Protein AF-0000000076350444 (afdb_homodimer)

pLDDT: mean 90.92, std 17.48, range [22.62, 98.94]

Secondary structure (DSSP, 8-state):
---------HHHHHSS----TT-EEE---GGGHHHHHHHHHHHSSS-PPPHHHHHHHHHHSGGG-EEEE-TTS-EEEEEEEEEETTEEEEEEEEEEEE-GGGTTSSHHHHHHHHHHHHHHHHS---EEEEEE-TT-HHHHHHHHHHHHHTT-EEEEEEEE-GGG-SSTTPPPEEEEEEE----/---------HHHHHSS----TT-EEE---GGGHHHHHHHHHHHSSS-PPPHHHHHHHHHHSGGG-EEEE-TTS-EEEEEEEEEETTEEEEEEEEEEEE-GGGTTSSHHHHHHHHHHHHHHHHS---EEEEEE-TT-HHHHHHHHHHHHHTT-EEEEEEEE-GGG-SSTTPPPEEEEEEE----

Structure (mmCIF, N/CA/C/O backbone):
data_AF-0000000076350444-model_v1
#
loop_
_entity.id
_entity.type
_entity.pdbx_description
1 polymer 'L-2,4-diaminobutyric acid acetyltransferase'
#
loop_
_atom_site.group_PDB
_atom_site.id
_atom_site.type_symbol
_atom_site.label_atom_id
_atom_site.label_alt_id
_atom_site.label_comp_id
_atom_site.label_asym_id
_atom_site.label_entity_id
_atom_site.label_seq_id
_atom_site.pdbx_PDB_ins_code
_atom_site.Cartn_x
_atom_site.Cartn_y
_atom_site.Cartn_z
_atom_site.occupancy
_atom_site.B_iso_or_equiv
_atom_site.auth_seq_id
_atom_site.auth_comp_id
_atom_site.auth_asym_id
_atom_site.auth_atom_id
_atom_site.pdbx_PDB_model_num
ATOM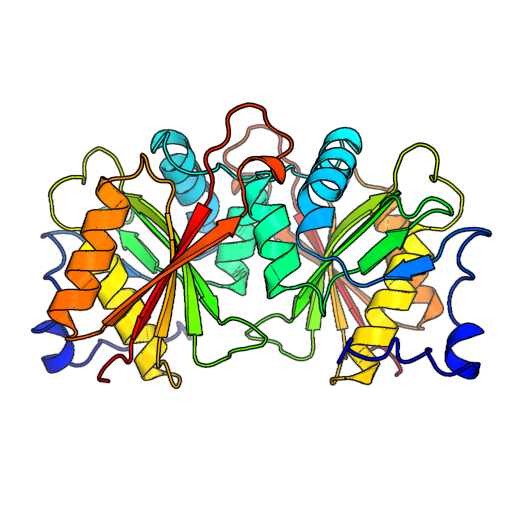 1 N N . MET A 1 1 ? -11.844 -17.703 19.359 1 22.86 1 MET A N 1
ATOM 2 C CA . MET A 1 1 ? -12.383 -18.609 18.344 1 22.86 1 MET A CA 1
ATOM 3 C C . MET A 1 1 ? -11.719 -18.375 17 1 22.86 1 MET A C 1
ATOM 5 O O . MET A 1 1 ? -11.703 -17.25 16.5 1 22.86 1 MET A O 1
ATOM 9 N N . TH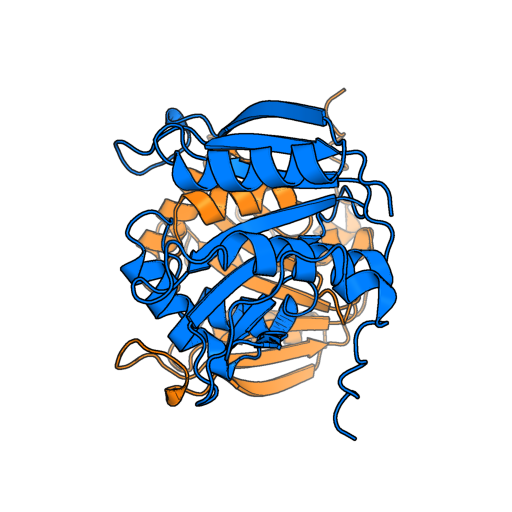R A 1 2 ? -10.68 -19.172 16.672 1 24.5 2 THR A N 1
ATOM 10 C CA . THR A 1 2 ? -9.766 -19.141 15.547 1 24.5 2 THR A CA 1
ATOM 11 C C . THR A 1 2 ? -10.523 -19.156 14.227 1 24.5 2 THR A C 1
ATOM 13 O O . THR A 1 2 ? -11.398 -20 14.023 1 24.5 2 THR A O 1
ATOM 16 N N . ALA A 1 3 ? -10.648 -17.984 13.516 1 29.84 3 ALA A N 1
ATOM 17 C CA . ALA A 1 3 ? -11.367 -18.031 12.25 1 29.84 3 ALA A CA 1
ATOM 18 C C . ALA A 1 3 ? -11.102 -19.359 11.523 1 29.84 3 ALA A C 1
ATOM 20 O O . ALA A 1 3 ? -9.945 -19.75 11.352 1 29.84 3 ALA A O 1
ATOM 21 N N . ALA A 1 4 ? -12.055 -20.266 11.391 1 30.95 4 ALA A N 1
ATOM 22 C CA . ALA A 1 4 ? -12.141 -21.594 10.781 1 30.95 4 ALA A CA 1
ATOM 23 C C . ALA A 1 4 ? -11.477 -21.594 9.406 1 30.95 4 ALA A C 1
ATOM 25 O O . ALA A 1 4 ? -11.688 -20.688 8.602 1 30.95 4 ALA A O 1
ATOM 26 N N . GLN A 1 5 ? -10.469 -22.297 9.211 1 28.58 5 GLN A N 1
ATOM 27 C CA . GLN A 1 5 ? -9.836 -22.641 7.941 1 28.58 5 GLN A CA 1
ATOM 28 C C . GLN A 1 5 ? -10.875 -23.109 6.926 1 28.58 5 GLN A C 1
ATOM 30 O O . GLN A 1 5 ? -11.336 -24.25 6.977 1 28.58 5 GLN A O 1
ATOM 35 N N . ALA A 1 6 ? -11.797 -22.297 6.586 1 37.16 6 ALA A N 1
ATOM 36 C CA . ALA A 1 6 ? -12.766 -22.859 5.645 1 37.16 6 ALA A CA 1
ATOM 37 C C . ALA A 1 6 ? -12.062 -23.562 4.488 1 37.16 6 ALA A C 1
ATOM 39 O O . ALA A 1 6 ? -11.273 -22.953 3.768 1 37.16 6 ALA A O 1
ATOM 40 N N . ASP A 1 7 ? -11.945 -24.812 4.617 1 36.22 7 ASP A N 1
ATOM 41 C CA . ASP A 1 7 ? -11.484 -25.719 3.561 1 36.22 7 ASP A CA 1
ATOM 42 C C . ASP A 1 7 ? -12.164 -25.391 2.232 1 36.22 7 ASP A C 1
ATOM 44 O O . ASP A 1 7 ? -13.367 -25.141 2.191 1 36.22 7 ASP A O 1
ATOM 48 N N . LEU A 1 8 ? -11.383 -24.969 1.296 1 41.84 8 LEU A N 1
ATOM 49 C CA . LEU A 1 8 ? -11.953 -24.75 -0.029 1 41.84 8 LEU A CA 1
ATOM 50 C C . LEU A 1 8 ? -12.734 -25.969 -0.502 1 41.84 8 LEU A C 1
ATOM 52 O O . LEU A 1 8 ? -12.352 -27.109 -0.228 1 41.84 8 LEU A O 1
ATOM 56 N N . PRO A 1 9 ? -13.914 -25.828 -0.936 1 42.44 9 PRO A N 1
ATOM 57 C CA . PRO A 1 9 ? -14.68 -26.953 -1.471 1 42.44 9 PRO A CA 1
ATOM 58 C C . PRO A 1 9 ? -13.867 -27.797 -2.459 1 42.44 9 PRO A C 1
ATOM 60 O O . PRO A 1 9 ? -13.016 -27.266 -3.17 1 42.44 9 PRO A O 1
ATOM 63 N N . THR A 1 10 ? -13.852 -29.062 -2.393 1 41.34 10 THR A N 1
ATOM 64 C CA . THR A 1 10 ? -13.148 -30.109 -3.129 1 41.34 10 THR A CA 1
ATOM 65 C C . THR A 1 10 ? -13.172 -29.828 -4.629 1 41.34 10 THR A C 1
ATOM 67 O O . THR A 1 10 ? -12.156 -29.984 -5.309 1 41.34 10 THR A O 1
ATOM 70 N N . ASP A 1 11 ? -14.266 -29.453 -5.199 1 43.28 11 ASP A N 1
ATOM 71 C CA . ASP A 1 11 ? -14.414 -29.219 -6.633 1 43.28 11 ASP A CA 1
ATOM 72 C C . ASP A 1 11 ? -13.531 -28.062 -7.094 1 43.28 11 ASP A C 1
ATOM 74 O O . ASP A 1 11 ? -12.992 -28.078 -8.203 1 43.28 11 ASP A O 1
ATOM 78 N N . LEU A 1 12 ? -13.344 -27.016 -6.391 1 45.62 12 LEU A N 1
ATOM 79 C CA . LEU A 1 12 ? -12.438 -25.906 -6.668 1 45.62 12 LEU A CA 1
ATOM 80 C C . LEU A 1 12 ? -10.984 -26.359 -6.555 1 45.62 12 LEU A C 1
ATOM 82 O O . LEU A 1 12 ? -10.094 -25.719 -7.129 1 45.62 12 LEU A O 1
ATOM 86 N N . GLN A 1 13 ? -10.688 -27.406 -5.855 1 42.84 13 GLN A N 1
ATOM 87 C CA . GLN A 1 13 ? -9.352 -27.984 -5.754 1 42.84 13 GLN A CA 1
ATOM 88 C C . GLN A 1 13 ? -8.898 -28.562 -7.094 1 42.84 13 GLN A C 1
ATOM 90 O O . GLN A 1 13 ? -7.711 -28.516 -7.418 1 42.84 13 GLN A O 1
ATOM 95 N N . ALA A 1 14 ? -9.727 -29.141 -7.855 1 44.75 14 ALA A N 1
ATOM 96 C CA . ALA A 1 14 ? -9.359 -29.797 -9.109 1 44.75 14 ALA A CA 1
ATOM 97 C C . ALA A 1 14 ? -8.875 -28.781 -10.141 1 44.75 14 ALA A C 1
ATOM 99 O O . ALA A 1 14 ? -8 -29.094 -10.953 1 44.75 14 ALA A O 1
ATOM 100 N N . LYS A 1 15 ? -9.586 -27.734 -10.406 1 46.66 15 LYS A N 1
ATOM 101 C CA . LYS A 1 15 ? -9.273 -26.703 -11.398 1 46.66 15 LYS A CA 1
ATOM 102 C C . LYS A 1 15 ? -8.055 -25.891 -10.977 1 46.66 15 LYS A C 1
ATOM 104 O O . LYS A 1 15 ? -7.586 -25.031 -11.727 1 46.66 15 LYS A O 1
ATOM 109 N N . PHE A 1 16 ? -7.598 -25.922 -9.711 1 50.78 16 PHE A N 1
ATOM 110 C CA . PHE A 1 16 ? -6.52 -25.172 -9.086 1 50.78 16 PHE A CA 1
ATOM 111 C C . PHE A 1 16 ? -5.18 -25.875 -9.289 1 50.78 16 PHE A C 1
ATOM 113 O O . PHE A 1 16 ? -5.102 -27.094 -9.234 1 50.78 16 PHE A O 1
ATOM 120 N N . GLN A 1 17 ? -4.41 -25.25 -10.188 1 58.34 17 GLN A N 1
ATOM 121 C CA . GLN A 1 17 ? -3.025 -25.703 -10.234 1 58.34 17 GLN A CA 1
ATOM 122 C C . GLN A 1 17 ? -2.598 -26.297 -8.891 1 58.34 17 GLN A C 1
ATOM 124 O O . GLN A 1 17 ? -2.699 -25.641 -7.855 1 58.34 17 GLN A O 1
ATOM 129 N N . LYS A 1 18 ? -2.432 -27.594 -8.898 1 66.81 18 LYS A N 1
ATOM 130 C CA . LYS A 1 18 ? -2.076 -28.406 -7.746 1 66.81 18 LYS A CA 1
ATOM 131 C C . LYS A 1 18 ? -0.854 -27.844 -7.027 1 66.81 18 LYS A C 1
ATOM 133 O O . LYS A 1 18 ? 0.16 -27.547 -7.66 1 66.81 18 LYS A O 1
ATOM 138 N N . LEU A 1 19 ? -1.09 -27.359 -5.855 1 80.69 19 LEU A N 1
ATOM 139 C CA . LEU A 1 19 ? 0.001 -26.938 -4.98 1 80.69 19 LEU A CA 1
ATOM 140 C C . LEU A 1 19 ? 1.1 -28 -4.941 1 80.69 19 LEU A C 1
ATOM 142 O O . LEU A 1 19 ? 0.814 -29.188 -4.824 1 80.69 19 LEU A O 1
ATOM 146 N N . PRO A 1 20 ? 2.311 -27.594 -5.324 1 81.44 20 PRO A N 1
ATOM 147 C CA . PRO A 1 20 ? 3.4 -28.562 -5.156 1 81.44 20 PRO A CA 1
ATOM 148 C C . PRO A 1 20 ? 3.34 -29.297 -3.818 1 81.44 20 PRO A C 1
ATOM 150 O O . PRO A 1 20 ? 2.834 -28.75 -2.834 1 81.44 20 PRO A O 1
ATOM 153 N N . GLU A 1 21 ? 3.793 -30.469 -3.863 1 82.12 21 GLU A N 1
ATOM 154 C CA . GLU A 1 21 ? 3.746 -31.312 -2.674 1 82.12 21 GLU A CA 1
ATOM 155 C C . GLU A 1 21 ? 4.438 -30.641 -1.4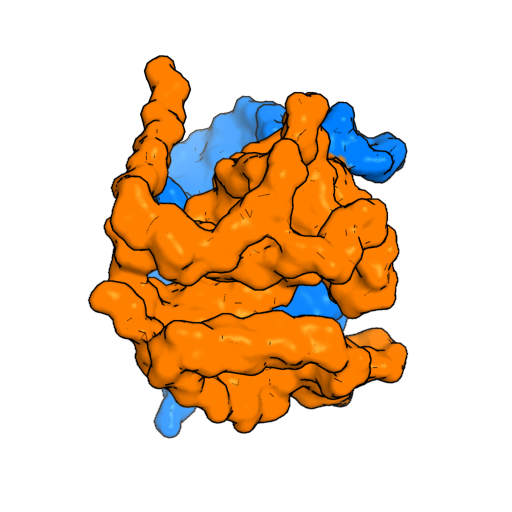9 1 82.12 21 GLU A C 1
ATOM 157 O O . GLU A 1 21 ? 5.492 -30.031 -1.648 1 82.12 21 GLU A O 1
ATOM 162 N N . GLY A 1 22 ? 3.814 -30.672 -0.352 1 85.19 22 GLY A N 1
ATOM 163 C CA . GLY A 1 22 ? 4.41 -30.188 0.884 1 85.19 22 GLY A CA 1
ATOM 164 C C . GLY A 1 22 ? 4.133 -28.719 1.144 1 85.19 22 GLY A C 1
ATOM 165 O O . GLY A 1 22 ? 4.605 -28.156 2.137 1 85.19 22 GLY A O 1
ATOM 166 N N . LEU A 1 23 ? 3.412 -28.094 0.225 1 90.5 23 LEU A N 1
ATOM 167 C CA . LEU A 1 23 ? 3.125 -26.672 0.396 1 90.5 23 LEU A CA 1
ATOM 168 C C . LEU A 1 23 ? 1.639 -26.438 0.654 1 90.5 23 LEU A C 1
ATOM 170 O O . LEU A 1 23 ? 0.805 -27.266 0.272 1 90.5 23 LEU A O 1
ATOM 174 N N . ARG A 1 24 ? 1.303 -25.438 1.394 1 95.19 24 ARG A N 1
ATOM 175 C CA . ARG A 1 24 ? -0.076 -25.016 1.632 1 95.19 24 ARG A CA 1
ATOM 176 C C . ARG A 1 24 ? -0.244 -23.516 1.403 1 95.19 24 ARG A C 1
ATOM 178 O O . ARG A 1 24 ? 0.679 -22.734 1.651 1 95.19 24 ARG A O 1
ATOM 185 N N . LEU A 1 25 ? -1.393 -23.172 0.941 1 96.75 25 LEU A N 1
ATOM 186 C CA . LEU A 1 25 ? -1.733 -21.766 0.793 1 96.75 25 LEU A CA 1
ATOM 187 C C . LEU A 1 25 ? -2.381 -21.219 2.064 1 96.75 25 LEU A C 1
ATOM 189 O O . LEU A 1 25 ? -3.164 -21.922 2.711 1 96.75 25 LEU A O 1
ATOM 193 N N . ASP A 1 26 ? -1.997 -20.016 2.41 1 97.25 26 ASP A N 1
ATOM 194 C CA . ASP A 1 26 ? -2.533 -19.406 3.623 1 97.25 26 ASP A CA 1
ATOM 195 C C . ASP A 1 26 ? -2.676 -17.891 3.465 1 97.25 26 ASP A C 1
ATOM 197 O O . ASP A 1 26 ? -2.105 -17.312 2.543 1 97.25 26 ASP A O 1
ATOM 201 N N . SER A 1 27 ? -3.527 -17.312 4.312 1 98.06 27 SER A N 1
ATOM 202 C CA . SER A 1 27 ? -3.527 -15.859 4.445 1 98.06 27 SER A CA 1
ATOM 203 C C . SER A 1 27 ? -2.324 -15.383 5.25 1 98.06 27 SER A C 1
ATOM 205 O O . SER A 1 27 ? -1.957 -15.992 6.254 1 98.06 27 SER A O 1
ATOM 207 N N . PRO A 1 28 ? -1.699 -14.328 4.742 1 98.75 28 PRO A N 1
ATOM 208 C CA . PRO A 1 28 ? -0.587 -13.82 5.551 1 98.75 28 PRO A CA 1
ATOM 209 C C . PRO A 1 28 ? -1.05 -13.195 6.863 1 98.75 28 PRO A C 1
ATOM 211 O O . PRO A 1 28 ? -2.182 -12.711 6.957 1 98.75 28 PRO A O 1
ATOM 214 N N . ASP A 1 29 ? -0.218 -13.273 7.859 1 98.06 29 ASP A N 1
ATOM 215 C CA . ASP A 1 29 ? -0.36 -12.469 9.07 1 98.06 29 ASP A CA 1
ATOM 216 C C . ASP A 1 29 ? 0.891 -11.633 9.32 1 98.06 29 ASP A C 1
ATOM 218 O O . ASP A 1 29 ? 1.863 -11.719 8.57 1 98.06 29 ASP A O 1
ATOM 222 N N . VAL A 1 30 ? 0.841 -10.766 10.297 1 98.56 30 VAL A N 1
ATOM 223 C CA . VAL A 1 30 ? 1.88 -9.766 10.523 1 98.56 30 VAL A CA 1
ATOM 224 C C . VAL A 1 30 ? 3.223 -10.453 10.742 1 98.56 30 VAL A C 1
ATOM 226 O O . VAL A 1 30 ? 4.27 -9.945 10.336 1 98.56 30 VAL A O 1
ATOM 229 N N . ALA A 1 31 ? 3.236 -11.625 11.305 1 97.81 31 ALA A N 1
ATOM 230 C CA . ALA A 1 31 ? 4.461 -12.375 11.562 1 97.81 31 ALA A CA 1
ATOM 231 C C . ALA A 1 31 ? 5.129 -12.812 10.266 1 97.81 31 ALA A C 1
ATOM 233 O O . ALA A 1 31 ? 6.309 -13.172 10.25 1 97.81 31 ALA A O 1
ATOM 234 N N . ASP A 1 32 ? 4.391 -12.781 9.133 1 98.56 32 ASP A N 1
ATOM 235 C CA . ASP A 1 32 ? 4.93 -13.156 7.828 1 98.56 32 ASP A CA 1
ATOM 236 C C . ASP A 1 32 ? 5.664 -11.984 7.18 1 98.56 32 ASP A C 1
ATOM 238 O O . ASP A 1 32 ? 6.367 -12.164 6.18 1 98.56 32 ASP A O 1
ATOM 242 N N . GLY A 1 33 ? 5.48 -10.773 7.75 1 98.62 33 GLY A N 1
ATOM 243 C CA . GLY A 1 33 ? 5.988 -9.57 7.109 1 98.62 33 GLY A CA 1
ATOM 244 C C . GLY A 1 33 ? 7.473 -9.633 6.805 1 98.62 33 GLY A C 1
ATOM 245 O O . GLY A 1 33 ? 7.898 -9.297 5.695 1 98.62 33 GLY A O 1
ATOM 246 N N . ALA A 1 34 ? 8.25 -10.102 7.727 1 98.31 34 ALA A N 1
ATOM 247 C CA . ALA A 1 34 ? 9.695 -10.18 7.562 1 98.31 34 ALA A CA 1
ATOM 248 C C . ALA A 1 34 ? 10.07 -11.172 6.469 1 98.31 34 ALA A C 1
ATOM 250 O O . ALA A 1 34 ? 10.953 -10.906 5.648 1 98.31 34 ALA A O 1
ATOM 251 N N . ALA A 1 35 ? 9.445 -12.32 6.461 1 98.25 35 ALA A N 1
ATOM 252 C CA . ALA A 1 35 ? 9.727 -13.344 5.457 1 98.25 35 ALA A CA 1
ATOM 253 C C . ALA A 1 35 ? 9.344 -12.867 4.059 1 98.25 35 ALA A C 1
ATOM 255 O O . ALA A 1 35 ? 10.086 -13.07 3.096 1 98.25 35 ALA A O 1
ATOM 256 N N . ILE A 1 36 ? 8.195 -12.203 3.955 1 98.69 36 ILE A N 1
ATOM 257 C CA . ILE A 1 36 ? 7.742 -11.664 2.68 1 98.69 36 ILE A CA 1
ATOM 258 C C . ILE A 1 36 ? 8.742 -10.625 2.176 1 98.69 36 ILE A C 1
ATOM 260 O O . ILE A 1 36 ? 9.117 -10.625 1.001 1 98.69 36 ILE A O 1
ATOM 264 N N . TRP A 1 37 ? 9.219 -9.797 3.076 1 98.56 37 TRP A N 1
ATOM 265 C CA . TRP A 1 37 ? 10.219 -8.789 2.723 1 98.56 37 TRP A CA 1
ATOM 266 C C . TRP A 1 37 ? 11.484 -9.453 2.188 1 98.56 37 TRP A C 1
ATOM 268 O O . TRP A 1 37 ? 12.031 -9.023 1.169 1 98.56 37 TRP A O 1
ATOM 278 N N . ARG A 1 38 ? 11.945 -10.469 2.852 1 98.06 38 ARG A N 1
ATOM 279 C CA . ARG A 1 38 ? 13.164 -11.164 2.434 1 98.06 38 ARG A CA 1
ATOM 280 C C . ARG A 1 38 ? 12.984 -11.797 1.055 1 98.06 38 ARG A C 1
ATOM 282 O O . ARG A 1 38 ? 13.883 -11.711 0.211 1 98.06 38 ARG A O 1
ATOM 289 N N . ILE A 1 39 ? 11.828 -12.406 0.839 1 98.31 39 ILE A N 1
ATOM 290 C CA . ILE A 1 39 ? 11.562 -13.039 -0.449 1 98.31 39 ILE A CA 1
ATOM 291 C C . ILE A 1 39 ? 11.539 -11.977 -1.548 1 98.31 39 ILE A C 1
ATOM 293 O O . ILE A 1 39 ? 12.102 -12.18 -2.627 1 98.31 39 ILE A O 1
ATOM 297 N N . ALA A 1 40 ? 10.875 -10.852 -1.27 1 98.25 40 ALA A N 1
ATOM 298 C CA . ALA A 1 40 ? 10.844 -9.75 -2.229 1 98.25 40 ALA A CA 1
ATOM 299 C C . ALA A 1 40 ? 12.25 -9.234 -2.521 1 98.25 40 ALA A C 1
ATOM 301 O O . ALA A 1 40 ? 12.625 -9.07 -3.684 1 98.25 40 ALA A O 1
ATOM 302 N N . ARG A 1 41 ? 13 -9.008 -1.492 1 97.88 41 ARG A N 1
ATOM 303 C CA . ARG A 1 41 ? 14.375 -8.531 -1.616 1 97.88 41 ARG A CA 1
ATOM 304 C C . ARG A 1 41 ? 15.219 -9.492 -2.449 1 97.88 41 ARG A C 1
ATOM 306 O O . ARG A 1 41 ? 15.914 -9.07 -3.373 1 97.88 41 ARG A O 1
ATOM 313 N N . ASP A 1 42 ? 15.094 -10.75 -2.174 1 97.19 42 ASP A N 1
ATOM 314 C CA . ASP A 1 42 ? 15.961 -11.766 -2.771 1 97.19 42 ASP A CA 1
ATOM 315 C C . ASP A 1 42 ? 15.523 -12.078 -4.203 1 97.19 42 ASP A C 1
ATOM 317 O O . ASP A 1 42 ? 16.266 -12.703 -4.957 1 97.19 42 ASP A O 1
ATOM 321 N N . SER A 1 43 ? 14.266 -11.703 -4.562 1 95.56 43 SER A N 1
ATOM 322 C CA . SER A 1 43 ? 13.797 -11.922 -5.926 1 95.56 43 SER A CA 1
ATOM 323 C C . SER A 1 43 ? 14.641 -11.148 -6.934 1 95.56 43 SER A C 1
ATOM 325 O O . SER A 1 43 ? 14.875 -11.625 -8.047 1 95.56 43 SER A O 1
ATOM 327 N N . LYS A 1 44 ? 15.125 -9.906 -6.602 1 93.31 44 LYS A N 1
ATOM 328 C CA . LYS A 1 44 ? 15.969 -9.008 -7.379 1 93.31 44 LYS A CA 1
ATOM 329 C C . LYS A 1 44 ? 15.211 -8.445 -8.586 1 93.31 44 LYS A C 1
ATOM 331 O O . LYS A 1 44 ? 15.797 -7.785 -9.438 1 93.31 44 LYS A O 1
ATOM 336 N N . VAL A 1 45 ? 13.961 -8.766 -8.703 1 92.62 45 VAL A N 1
ATOM 337 C CA . VAL A 1 45 ? 13.172 -8.312 -9.844 1 92.62 45 VAL A CA 1
ATOM 338 C C . VAL A 1 45 ? 12.102 -7.332 -9.375 1 92.62 45 VAL A C 1
ATOM 340 O O . VAL A 1 45 ? 11.719 -6.422 -10.109 1 92.62 45 VAL A O 1
ATOM 343 N N . LEU A 1 46 ? 11.641 -7.504 -8.164 1 96.38 46 LEU A N 1
ATOM 344 C CA . LEU A 1 46 ? 10.57 -6.672 -7.633 1 96.38 46 LEU A CA 1
ATOM 345 C C . LEU A 1 46 ? 11.102 -5.328 -7.152 1 96.38 46 LEU A C 1
ATOM 347 O O . LEU A 1 46 ? 12.258 -5.23 -6.719 1 96.38 46 LEU A O 1
ATOM 351 N N . ASP A 1 47 ? 10.242 -4.309 -7.293 1 97 47 ASP A N 1
ATOM 352 C CA . ASP A 1 47 ? 10.484 -3.068 -6.559 1 97 47 ASP A CA 1
ATOM 353 C C . ASP A 1 47 ? 10.344 -3.285 -5.055 1 97 47 ASP A C 1
ATOM 355 O O . ASP A 1 47 ? 9.234 -3.473 -4.547 1 97 47 ASP A O 1
ATOM 359 N N . LEU A 1 48 ? 11.469 -3.221 -4.371 1 97.75 48 LEU A N 1
ATOM 360 C CA . LEU A 1 48 ? 11.461 -3.521 -2.943 1 97.75 48 LEU A CA 1
ATOM 361 C C . LEU A 1 48 ? 10.898 -2.352 -2.145 1 97.75 48 LEU A C 1
ATOM 363 O O . LEU A 1 48 ? 11.312 -1.205 -2.336 1 97.75 48 LEU A O 1
ATOM 367 N N . ASN A 1 49 ? 9.93 -2.609 -1.298 1 98.25 49 ASN A N 1
ATOM 368 C CA . ASN A 1 49 ? 9.367 -1.644 -0.357 1 98.25 49 ASN A CA 1
ATOM 369 C C . ASN A 1 49 ? 9.945 -1.826 1.043 1 98.25 49 ASN A C 1
ATOM 371 O O . ASN A 1 49 ? 10.695 -2.771 1.291 1 98.25 49 ASN A O 1
ATOM 375 N N . SER A 1 50 ? 9.633 -0.888 1.948 1 98 50 SER A N 1
ATOM 376 C CA . SER A 1 50 ? 10.094 -0.994 3.33 1 98 50 SER A CA 1
ATOM 377 C C . SER A 1 50 ? 9.531 -2.242 4.004 1 98 50 SER A C 1
ATOM 379 O O . SER A 1 50 ? 8.453 -2.713 3.65 1 98 50 SER A O 1
ATOM 381 N N . SER A 1 51 ? 10.32 -2.76 4.957 1 98.38 51 SER A N 1
ATOM 382 C CA . SER A 1 51 ? 9.789 -3.881 5.727 1 98.38 51 SER A CA 1
ATOM 383 C C . SER A 1 51 ? 8.5 -3.498 6.441 1 98.38 51 SER A C 1
ATOM 385 O O . SER A 1 51 ? 7.578 -4.312 6.555 1 98.38 51 SER A O 1
ATOM 387 N N . TYR A 1 52 ? 8.359 -2.266 6.852 1 98.38 52 TYR A N 1
ATOM 388 C CA . TYR A 1 52 ? 7.152 -1.746 7.477 1 98.38 52 TYR A CA 1
ATOM 389 C C . TYR A 1 52 ? 5.945 -1.926 6.559 1 98.38 52 TYR A C 1
ATOM 391 O O . TYR A 1 52 ? 4.879 -2.348 7.004 1 98.38 52 TYR A O 1
ATOM 399 N N . SER A 1 53 ? 6.078 -1.621 5.32 1 98.62 53 SER A N 1
ATOM 400 C CA . SER A 1 53 ? 4.98 -1.713 4.359 1 98.62 53 SER A CA 1
ATOM 401 C C . SER A 1 53 ? 4.441 -3.137 4.273 1 98.62 53 SER A C 1
ATOM 403 O O . SER A 1 53 ? 3.234 -3.344 4.137 1 98.62 53 SER A O 1
ATOM 405 N N . TYR A 1 54 ? 5.32 -4.125 4.371 1 98.81 54 TYR A N 1
ATOM 406 C CA . TYR A 1 54 ? 4.875 -5.512 4.273 1 98.81 54 TYR A CA 1
ATOM 407 C C . TYR A 1 54 ? 4.117 -5.93 5.527 1 98.81 54 TYR A C 1
ATOM 409 O O . TYR A 1 54 ? 3.145 -6.684 5.449 1 98.81 54 TYR A O 1
ATOM 417 N N . LEU A 1 55 ? 4.566 -5.449 6.676 1 98.81 55 LEU A N 1
ATOM 418 C CA . LEU A 1 55 ? 3.828 -5.719 7.902 1 98.81 55 LEU A CA 1
ATOM 419 C C . LEU A 1 55 ? 2.438 -5.098 7.848 1 98.81 55 LEU A C 1
ATOM 421 O O . LEU A 1 55 ? 1.445 -5.754 8.172 1 98.81 55 LEU A O 1
ATOM 425 N N . LEU A 1 56 ? 2.412 -3.881 7.43 1 98.81 56 LEU A N 1
ATOM 426 C CA . LEU A 1 56 ? 1.141 -3.172 7.324 1 98.81 56 LEU A CA 1
ATOM 427 C C . LEU A 1 56 ? 0.212 -3.863 6.332 1 98.81 56 LEU A C 1
ATOM 429 O O . LEU A 1 56 ? -0.993 -3.967 6.574 1 98.81 56 LEU A O 1
ATOM 433 N N . TRP A 1 57 ? 0.78 -4.352 5.238 1 98.88 57 TRP A N 1
ATOM 434 C CA . TRP A 1 57 ? -0.001 -5.031 4.207 1 98.88 57 TRP A CA 1
ATOM 435 C C . TRP A 1 57 ? -0.607 -6.324 4.75 1 98.88 57 TRP A C 1
ATOM 437 O O . TRP A 1 57 ? -1.767 -6.637 4.469 1 98.88 57 TRP A O 1
ATOM 447 N N . CYS A 1 58 ? 0.2 -7.051 5.508 1 98.81 58 CYS A N 1
ATOM 448 C CA . CYS A 1 58 ? -0.291 -8.273 6.129 1 98.81 58 CYS A CA 1
ATOM 449 C C . CYS A 1 58 ? -1.441 -7.98 7.082 1 98.81 58 CYS A C 1
ATOM 451 O O . CYS A 1 58 ? -2.398 -8.75 7.164 1 98.81 58 CYS A O 1
ATOM 453 N N . ARG A 1 59 ? -1.378 -6.898 7.711 1 98.81 59 ARG A N 1
ATOM 454 C CA . ARG A 1 59 ? -2.414 -6.535 8.672 1 98.81 59 ARG A CA 1
ATOM 455 C C . ARG A 1 59 ? -3.725 -6.203 7.965 1 98.81 59 ARG A C 1
ATOM 457 O O . ARG A 1 59 ? -4.789 -6.684 8.359 1 98.81 59 ARG A O 1
ATOM 464 N N . ASP A 1 60 ? -3.641 -5.461 6.938 1 98.75 60 ASP A N 1
ATOM 465 C CA . ASP A 1 60 ? -4.879 -4.852 6.461 1 98.75 60 ASP A CA 1
ATOM 466 C C . ASP A 1 60 ? -5.324 -5.469 5.141 1 98.75 60 ASP A C 1
ATOM 468 O O . ASP A 1 60 ? -6.492 -5.363 4.758 1 98.75 60 ASP A O 1
ATOM 472 N N . PHE A 1 61 ? -4.418 -6.156 4.418 1 98.81 61 PHE A N 1
ATOM 473 C CA . PHE A 1 61 ? -4.762 -6.645 3.088 1 98.81 61 PHE A CA 1
ATOM 474 C C . PHE A 1 61 ? -4.527 -8.148 2.986 1 98.81 61 PHE A C 1
ATOM 476 O O . PHE A 1 61 ? -4.215 -8.656 1.91 1 98.81 61 PHE A O 1
ATOM 483 N N . ALA A 1 62 ? -4.621 -8.828 4.07 1 98.75 62 ALA A N 1
ATOM 484 C CA . ALA A 1 62 ? -4.461 -10.281 4.105 1 98.75 62 ALA A CA 1
ATOM 485 C C . ALA A 1 62 ? -5.52 -10.969 3.248 1 98.75 62 ALA A C 1
ATOM 487 O O . ALA A 1 62 ? -5.227 -11.953 2.561 1 98.75 62 ALA A O 1
ATOM 488 N N . ALA A 1 63 ? -6.719 -10.477 3.191 1 98.31 63 ALA A N 1
ATOM 489 C CA . ALA A 1 63 ? -7.836 -11.102 2.492 1 98.31 63 ALA A CA 1
ATOM 490 C C . ALA A 1 63 ? -7.617 -11.094 0.983 1 98.31 63 ALA A C 1
ATOM 492 O O . ALA A 1 63 ? -8.219 -11.891 0.256 1 98.31 63 ALA A O 1
ATOM 493 N N . THR A 1 64 ? -6.73 -10.195 0.543 1 98.81 64 THR A N 1
ATOM 494 C CA . THR A 1 64 ? -6.465 -10.07 -0.885 1 98.81 64 THR A CA 1
ATOM 495 C C . THR A 1 64 ? -5.008 -10.414 -1.197 1 98.81 64 THR A C 1
ATOM 497 O O . THR A 1 64 ? -4.453 -9.938 -2.188 1 98.81 64 THR A O 1
ATOM 500 N N . SER A 1 65 ? -4.387 -11.133 -0.268 1 98.94 65 SER A N 1
ATOM 501 C CA . SER A 1 65 ? -3.023 -11.625 -0.412 1 98.94 65 SER A CA 1
ATOM 502 C C . SER A 1 65 ? -2.932 -13.102 -0.037 1 98.94 65 SER A C 1
ATOM 504 O O . SER A 1 65 ? -3.893 -13.68 0.48 1 98.94 65 SER A O 1
ATOM 506 N N . VAL A 1 66 ? -1.807 -13.711 -0.391 1 98.75 66 VAL A N 1
ATOM 507 C CA . VAL A 1 66 ? -1.654 -15.133 -0.113 1 98.75 66 VAL A CA 1
ATOM 508 C C . VAL A 1 66 ? -0.177 -15.469 0.083 1 98.75 66 VAL A C 1
ATOM 510 O O . VAL A 1 66 ? 0.694 -14.828 -0.513 1 98.75 66 VAL A O 1
ATOM 513 N N . VAL A 1 67 ? 0.053 -16.406 0.977 1 98.69 67 VAL A N 1
ATOM 514 C CA . VAL A 1 67 ? 1.398 -16.938 1.153 1 98.69 67 VAL A CA 1
ATOM 515 C C . VAL A 1 67 ? 1.378 -18.453 0.962 1 98.69 67 VAL A C 1
ATOM 517 O O . VAL A 1 67 ? 0.338 -19.094 1.137 1 98.69 67 VAL A O 1
ATOM 520 N N . ALA A 1 68 ? 2.467 -18.969 0.505 1 98.19 68 ALA A N 1
ATOM 521 C CA . ALA A 1 68 ? 2.734 -20.406 0.506 1 98.19 68 ALA A CA 1
ATOM 522 C C . ALA A 1 68 ? 3.658 -20.797 1.657 1 98.19 68 ALA A C 1
ATOM 524 O O . ALA A 1 68 ? 4.684 -20.141 1.883 1 98.19 68 ALA A O 1
ATOM 525 N N . ARG A 1 69 ? 3.281 -21.812 2.369 1 97.19 69 ARG A N 1
ATOM 526 C CA . ARG A 1 69 ? 4.074 -22.312 3.488 1 97.19 69 ARG A CA 1
ATOM 527 C C . ARG A 1 69 ? 4.617 -23.703 3.199 1 97.19 69 ARG A C 1
ATOM 529 O O . ARG A 1 69 ? 3.92 -24.547 2.625 1 97.19 69 ARG A O 1
ATOM 536 N N . ASP A 1 70 ? 5.852 -23.875 3.617 1 95.31 70 ASP A N 1
ATOM 537 C CA . ASP A 1 70 ? 6.402 -25.219 3.498 1 95.31 70 ASP A CA 1
ATOM 538 C C . ASP A 1 70 ? 6.023 -26.078 4.703 1 95.31 70 ASP A C 1
ATOM 540 O O . ASP A 1 70 ? 5.203 -25.672 5.531 1 95.31 70 ASP A O 1
ATOM 544 N N . ALA A 1 71 ? 6.566 -27.266 4.75 1 92.81 71 ALA A N 1
ATOM 545 C CA . ALA A 1 71 ? 6.195 -28.234 5.77 1 92.81 71 ALA A CA 1
ATOM 546 C C . ALA A 1 71 ? 6.535 -27.734 7.168 1 92.81 71 ALA A C 1
ATOM 548 O O . ALA A 1 71 ? 5.867 -28.078 8.141 1 92.81 71 ALA A O 1
ATOM 549 N N . ASP A 1 72 ? 7.48 -26.844 7.32 1 94.88 72 ASP A N 1
ATOM 550 C CA . ASP A 1 72 ? 7.91 -26.297 8.602 1 94.88 72 ASP A CA 1
ATOM 551 C C . ASP A 1 72 ? 7.137 -25.031 8.953 1 94.88 72 ASP A C 1
ATOM 553 O O . ASP A 1 72 ? 7.379 -24.406 9.992 1 94.88 72 ASP A O 1
ATOM 557 N N . GLY A 1 73 ? 6.273 -24.578 8.062 1 95.69 73 GLY A N 1
ATOM 558 C CA . GLY A 1 73 ? 5.449 -23.406 8.312 1 95.69 73 GLY A CA 1
ATOM 559 C C . GLY A 1 73 ? 6.09 -22.125 7.832 1 95.69 73 GLY A C 1
ATOM 560 O O . GLY A 1 73 ? 5.547 -21.031 8.047 1 95.69 73 GLY A O 1
ATOM 561 N N . GLU A 1 74 ? 7.18 -22.266 7.145 1 96.62 74 GLU A N 1
ATOM 562 C CA . GLU A 1 74 ? 7.891 -21.078 6.656 1 96.62 74 GLU A CA 1
ATOM 563 C C . GLU A 1 74 ? 7.266 -20.547 5.367 1 96.62 74 GLU A C 1
ATOM 565 O O . GLU A 1 74 ? 6.883 -21.328 4.492 1 96.62 74 GLU A O 1
ATOM 570 N N . THR A 1 75 ? 7.156 -19.234 5.305 1 98.19 75 THR A N 1
ATOM 571 C CA . THR A 1 75 ? 6.672 -18.609 4.082 1 98.19 75 THR A CA 1
ATOM 572 C C . THR A 1 75 ? 7.707 -18.719 2.965 1 98.19 75 THR A C 1
ATOM 574 O O . THR A 1 75 ? 8.852 -18.281 3.119 1 98.19 75 THR A O 1
ATOM 577 N N . VAL A 1 76 ? 7.273 -19.312 1.801 1 98 76 VAL A N 1
ATOM 578 C CA . VAL A 1 76 ? 8.242 -19.562 0.737 1 98 76 VAL A CA 1
ATOM 579 C C . VAL A 1 76 ? 7.77 -18.906 -0.556 1 98 76 VAL A C 1
ATOM 581 O O . VAL A 1 76 ? 8.422 -19.016 -1.596 1 98 76 VAL A O 1
ATOM 584 N N . GLY A 1 77 ? 6.668 -18.234 -0.562 1 98.44 77 GLY A N 1
ATOM 585 C CA . GLY A 1 77 ? 6.113 -17.469 -1.671 1 98.44 77 GLY A CA 1
ATOM 586 C C . GLY A 1 77 ? 4.938 -16.594 -1.267 1 98.44 77 GLY A C 1
ATOM 587 O O . GLY A 1 77 ? 4.328 -16.812 -0.217 1 98.44 77 GLY A O 1
ATOM 588 N N . PHE A 1 78 ? 4.734 -15.586 -2.107 1 98.81 78 PHE A N 1
ATOM 589 C CA . PHE A 1 78 ? 3.615 -14.727 -1.749 1 98.81 78 PHE A CA 1
ATOM 590 C C . PHE A 1 78 ? 3.078 -14 -2.979 1 98.81 78 PHE A C 1
ATOM 592 O O . PHE A 1 78 ? 3.756 -13.922 -4.004 1 98.81 78 PHE A O 1
ATOM 599 N N . ILE A 1 79 ? 1.837 -13.594 -2.863 1 98.94 79 ILE A N 1
ATOM 600 C CA . ILE A 1 79 ? 1.216 -12.562 -3.684 1 98.94 79 ILE A CA 1
ATOM 601 C C . ILE A 1 79 ? 0.572 -11.508 -2.787 1 98.94 79 ILE A C 1
ATOM 603 O O . ILE A 1 79 ? -0.156 -11.844 -1.849 1 98.94 79 ILE A O 1
ATOM 607 N N . THR A 1 80 ? 0.92 -10.234 -2.975 1 98.94 80 THR A N 1
ATOM 608 C CA . THR A 1 80 ? 0.17 -9.141 -2.369 1 98.94 80 THR A CA 1
ATOM 609 C C . THR A 1 80 ? -0.809 -8.531 -3.369 1 98.94 80 THR A C 1
ATOM 611 O O . THR A 1 80 ? -0.531 -8.492 -4.57 1 98.94 80 THR A O 1
ATOM 614 N N . GLY A 1 81 ? -1.917 -8.102 -2.908 1 98.88 81 GLY A N 1
ATOM 615 C CA . GLY A 1 81 ? -2.922 -7.457 -3.738 1 98.88 81 GLY A CA 1
ATOM 616 C C . GLY A 1 81 ? -3.947 -6.68 -2.938 1 98.88 81 GLY A C 1
ATOM 617 O O . GLY A 1 81 ? -3.883 -6.641 -1.707 1 98.88 81 GLY A O 1
ATOM 618 N N . TYR A 1 82 ? -4.773 -6.02 -3.643 1 98.88 82 TYR A N 1
ATOM 619 C CA . TYR A 1 82 ? -5.871 -5.266 -3.049 1 98.88 82 TYR A CA 1
ATOM 620 C C . TYR A 1 82 ? -7.008 -5.078 -4.043 1 98.88 82 TYR A C 1
ATOM 622 O O . TYR A 1 82 ? -6.805 -5.176 -5.258 1 98.88 82 TYR A O 1
ATOM 630 N N . ILE A 1 83 ? -8.172 -4.871 -3.488 1 98.81 83 ILE 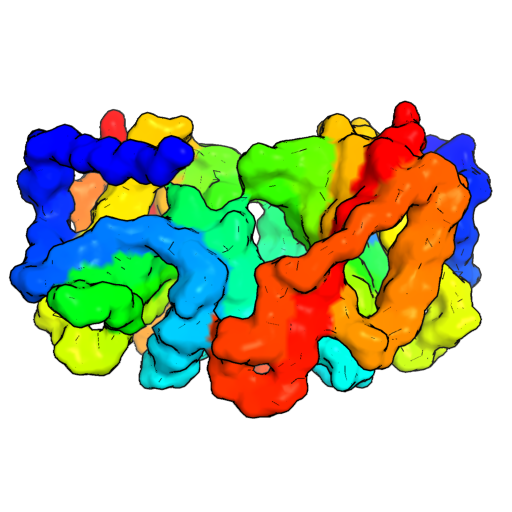A N 1
ATOM 631 C CA . ILE A 1 83 ? -9.312 -4.473 -4.309 1 98.81 83 ILE A CA 1
ATOM 632 C C . ILE A 1 83 ? -9.211 -2.984 -4.641 1 98.81 83 ILE A C 1
ATOM 634 O O . ILE A 1 83 ? -9.031 -2.156 -3.746 1 98.81 83 ILE A O 1
ATOM 638 N N . ARG A 1 84 ? -9.312 -2.658 -5.93 1 98.75 84 ARG A N 1
ATOM 639 C CA . ARG A 1 84 ? -9.234 -1.246 -6.293 1 98.75 84 ARG A CA 1
ATOM 640 C C . ARG A 1 84 ? -10.422 -0.472 -5.738 1 98.75 84 ARG A C 1
ATOM 642 O O . ARG A 1 84 ? -11.578 -0.842 -5.977 1 98.75 84 ARG A O 1
ATOM 649 N N . PRO A 1 85 ? -10.117 0.645 -5.094 1 97.88 85 PRO A N 1
ATOM 650 C CA . PRO A 1 85 ? -11.203 1.371 -4.441 1 97.88 85 PRO A CA 1
ATOM 651 C C . PRO A 1 85 ? -12.25 1.89 -5.43 1 97.88 85 PRO A C 1
ATOM 653 O O . PRO A 1 85 ? -13.445 1.854 -5.148 1 97.88 85 PRO A O 1
ATOM 656 N N . GLU A 1 86 ? -11.883 2.271 -6.617 1 97.38 86 GLU A N 1
ATOM 657 C CA . GLU A 1 86 ? -12.812 2.869 -7.57 1 97.38 86 GLU A CA 1
ATOM 658 C C . GLU A 1 86 ? -13.383 1.817 -8.516 1 97.38 86 GLU A C 1
ATOM 660 O O . GLU A 1 86 ? -14.281 2.113 -9.312 1 97.38 86 GLU A O 1
ATOM 665 N N . HIS A 1 87 ? -12.891 0.581 -8.453 1 98.12 87 HIS A N 1
ATOM 666 C CA . HIS A 1 87 ? -13.359 -0.574 -9.203 1 98.12 87 HIS A CA 1
ATOM 667 C C . HIS A 1 87 ? -13.398 -1.826 -8.336 1 98.12 87 HIS A C 1
ATOM 669 O O . HIS A 1 87 ? -12.547 -2.709 -8.477 1 98.12 87 HIS A O 1
ATOM 675 N N . PRO A 1 88 ? -14.406 -1.886 -7.535 1 97.62 88 PRO A N 1
ATOM 676 C CA . PRO A 1 88 ? -14.414 -2.887 -6.469 1 97.62 88 PRO A CA 1
ATOM 677 C C . PRO A 1 88 ? -14.555 -4.312 -6.996 1 97.62 88 PRO A C 1
ATOM 679 O O . PRO A 1 88 ? -14.492 -5.27 -6.223 1 97.62 88 PRO A O 1
ATOM 682 N N . ASP A 1 89 ? -14.703 -4.52 -8.289 1 98.06 89 ASP A N 1
ATOM 683 C CA . ASP A 1 89 ? -14.75 -5.844 -8.906 1 98.06 89 ASP A CA 1
ATOM 684 C C . ASP A 1 89 ? -13.391 -6.223 -9.492 1 98.06 89 ASP A C 1
ATOM 686 O O . ASP A 1 89 ? -13.273 -7.23 -10.195 1 98.06 89 ASP A O 1
ATOM 690 N N . VAL A 1 90 ? -12.352 -5.41 -9.234 1 98.75 90 VAL A N 1
ATOM 691 C CA . VAL A 1 90 ? -11.031 -5.629 -9.805 1 98.75 90 VAL A CA 1
ATOM 692 C C . VAL A 1 90 ? -10.016 -5.867 -8.695 1 98.75 90 VAL A C 1
ATOM 694 O O . VAL A 1 90 ? -9.883 -5.055 -7.773 1 98.75 90 VAL A O 1
ATOM 697 N N . LEU A 1 91 ? -9.328 -6.992 -8.758 1 98.88 91 LEU A N 1
ATOM 698 C CA . LEU A 1 91 ? -8.195 -7.293 -7.891 1 98.88 91 LEU A CA 1
ATOM 699 C C . LEU A 1 91 ? -6.887 -6.852 -8.539 1 98.88 91 LEU A C 1
ATOM 701 O O . LEU A 1 91 ? -6.539 -7.316 -9.625 1 98.88 91 LEU A O 1
ATOM 705 N N . MET A 1 92 ? -6.211 -5.906 -7.941 1 98.94 92 MET A N 1
ATOM 706 C CA . MET A 1 92 ? -4.844 -5.574 -8.328 1 98.94 92 MET A CA 1
ATOM 707 C C . MET A 1 92 ? -3.848 -6.531 -7.68 1 98.94 92 MET A C 1
ATOM 709 O O . MET A 1 92 ? -3.744 -6.594 -6.457 1 98.94 92 MET A O 1
ATOM 713 N N . VAL A 1 93 ? -3.252 -7.305 -8.539 1 98.94 93 VAL A N 1
ATOM 714 C CA . VAL A 1 93 ? -2.156 -8.156 -8.078 1 98.94 93 VAL A CA 1
ATOM 715 C C . VAL A 1 93 ? -0.843 -7.375 -8.133 1 98.94 93 VAL A C 1
ATOM 717 O O . VAL A 1 93 ? -0.292 -7.152 -9.211 1 98.94 93 VAL A O 1
ATOM 720 N N . TRP A 1 94 ? -0.341 -7.02 -6.953 1 98.69 94 TRP A N 1
ATOM 721 C CA . TRP A 1 94 ? 0.768 -6.074 -6.852 1 98.69 94 TRP A CA 1
ATOM 722 C C . TRP A 1 94 ? 2.107 -6.793 -6.988 1 98.69 94 TRP A C 1
ATOM 724 O O . TRP A 1 94 ? 2.787 -6.66 -8.008 1 98.69 94 TRP A O 1
ATOM 734 N N . GLN A 1 95 ? 2.494 -7.602 -6.066 1 98.81 95 GLN A N 1
ATOM 735 C CA . GLN A 1 95 ? 3.773 -8.297 -6.148 1 98.81 95 GLN A CA 1
ATOM 736 C C . GLN A 1 95 ? 3.584 -9.812 -6.062 1 98.81 95 GLN A C 1
ATOM 738 O O . GLN A 1 95 ? 2.727 -10.289 -5.32 1 98.81 95 GLN A O 1
ATOM 743 N N . VAL A 1 96 ? 4.34 -10.508 -6.824 1 98.56 96 VAL A N 1
ATOM 744 C CA . VAL A 1 96 ? 4.441 -11.969 -6.809 1 98.56 96 VAL A CA 1
ATOM 745 C C . VAL A 1 96 ? 5.906 -12.383 -6.684 1 98.56 96 VAL A C 1
ATOM 747 O O . VAL A 1 96 ? 6.758 -11.906 -7.438 1 98.56 96 VAL A O 1
ATOM 750 N N . ALA A 1 97 ? 6.168 -13.211 -5.711 1 98.38 97 ALA A N 1
ATOM 751 C CA . ALA A 1 97 ? 7.516 -13.773 -5.645 1 98.38 97 ALA A CA 1
ATOM 752 C C . ALA A 1 97 ? 7.512 -15.141 -4.965 1 98.38 97 ALA A C 1
ATOM 754 O O . ALA A 1 97 ? 6.688 -15.398 -4.086 1 98.38 97 ALA A O 1
ATOM 755 N N . VAL A 1 98 ? 8.312 -15.922 -5.441 1 97.38 98 VAL A N 1
ATOM 756 C CA . VAL A 1 98 ? 8.555 -17.25 -4.883 1 97.38 98 VAL A CA 1
ATOM 757 C C . VAL A 1 98 ? 10.023 -17.391 -4.5 1 97.38 98 VAL A C 1
ATOM 759 O O . VAL A 1 98 ? 10.914 -16.938 -5.23 1 97.38 98 VAL A O 1
ATOM 762 N N . ASP A 1 99 ? 10.211 -18.031 -3.361 1 96.06 99 ASP A N 1
ATOM 763 C CA . ASP A 1 99 ? 11.578 -18.281 -2.922 1 96.06 99 ASP A CA 1
ATOM 764 C C . ASP A 1 99 ? 12.367 -19.031 -4 1 96.06 99 ASP A C 1
ATOM 766 O O . ASP A 1 99 ? 11.828 -19.906 -4.684 1 96.06 99 ASP A O 1
ATOM 770 N N . HIS A 1 100 ? 13.664 -18.766 -4.09 1 92.94 100 HIS A N 1
ATOM 771 C CA . HIS A 1 100 ? 14.516 -19.328 -5.137 1 92.94 100 HIS A CA 1
ATOM 772 C C . HIS A 1 100 ? 14.469 -20.844 -5.145 1 92.94 100 HIS A C 1
ATOM 774 O O . HIS A 1 100 ? 14.445 -21.469 -6.207 1 92.94 100 HIS A O 1
ATOM 780 N N . GLY A 1 101 ? 14.461 -21.406 -3.998 1 90.94 101 GLY A N 1
ATOM 781 C CA . GLY A 1 101 ? 14.469 -22.859 -3.891 1 90.94 101 GLY A CA 1
ATOM 782 C C . GLY A 1 101 ? 13.164 -23.5 -4.336 1 90.94 101 GLY A C 1
ATOM 783 O O . GLY A 1 101 ? 13.086 -24.703 -4.523 1 90.94 101 GLY A O 1
ATOM 784 N N . GLN A 1 102 ? 12.148 -22.672 -4.602 1 90.69 102 GLN A N 1
ATOM 785 C CA . GLN A 1 102 ? 10.828 -23.172 -4.949 1 90.69 102 GLN A CA 1
ATOM 786 C C . GLN A 1 102 ? 10.469 -22.828 -6.391 1 90.69 102 GLN A C 1
ATOM 788 O O . GLN A 1 102 ? 9.359 -23.109 -6.848 1 90.69 102 GLN A O 1
ATOM 793 N N . ARG A 1 103 ? 11.359 -22.312 -7.07 1 89.25 103 ARG A N 1
ATOM 794 C CA . ARG A 1 103 ? 11.055 -21.844 -8.422 1 89.25 103 ARG A CA 1
ATOM 795 C C . ARG A 1 103 ? 10.992 -23.016 -9.398 1 89.25 103 ARG A C 1
ATOM 797 O O . ARG A 1 103 ? 11.562 -24.078 -9.148 1 89.25 103 ARG A O 1
ATOM 804 N N . GLY A 1 104 ? 10.219 -22.812 -10.453 1 88.56 104 GLY A N 1
ATOM 805 C CA . GLY A 1 104 ? 10.117 -23.797 -11.508 1 88.56 104 GLY A CA 1
ATOM 806 C C . GLY A 1 104 ? 9.188 -24.953 -11.156 1 88.56 104 GLY A C 1
ATOM 807 O O . GLY A 1 104 ? 9.148 -25.953 -11.867 1 88.56 104 GLY A O 1
ATOM 808 N N . ARG A 1 105 ? 8.422 -24.75 -10.094 1 90 105 ARG A N 1
ATOM 809 C CA . ARG A 1 105 ? 7.547 -25.828 -9.633 1 90 105 ARG A CA 1
ATOM 810 C C . ARG A 1 105 ? 6.078 -25.453 -9.812 1 90 105 ARG A C 1
ATOM 812 O O . ARG A 1 105 ? 5.188 -26.156 -9.336 1 90 105 ARG A O 1
ATOM 819 N N . GLY A 1 106 ? 5.793 -24.266 -10.367 1 93.06 106 GLY A N 1
ATOM 820 C CA . GLY A 1 106 ? 4.422 -23.844 -10.602 1 93.06 106 GLY A CA 1
ATOM 821 C C . GLY A 1 106 ? 3.791 -23.172 -9.398 1 93.06 106 GLY A C 1
ATOM 822 O O . GLY A 1 106 ? 2.574 -22.969 -9.359 1 93.06 106 GLY A O 1
ATOM 823 N N . LEU A 1 107 ? 4.59 -22.766 -8.438 1 95.81 107 LEU A N 1
ATOM 824 C CA . LEU A 1 107 ? 4.082 -22.234 -7.18 1 95.81 107 LEU A CA 1
ATOM 825 C C . LEU A 1 107 ? 3.414 -20.891 -7.391 1 95.81 107 LEU A C 1
ATOM 827 O O . LEU A 1 107 ? 2.359 -20.609 -6.816 1 95.81 107 LEU A O 1
ATOM 831 N N . ALA A 1 108 ? 3.969 -20.078 -8.227 1 97.44 108 ALA A N 1
ATOM 832 C CA . ALA A 1 108 ? 3.381 -18.766 -8.477 1 97.44 108 ALA A CA 1
ATOM 833 C C . ALA A 1 108 ? 1.989 -18.891 -9.094 1 97.44 108 ALA A C 1
ATOM 835 O O . ALA A 1 108 ? 1.065 -18.172 -8.711 1 97.44 108 ALA A O 1
ATOM 836 N N . GLY A 1 109 ? 1.906 -19.781 -10.008 1 96.88 109 GLY A N 1
ATOM 837 C CA . GLY A 1 109 ? 0.608 -20.062 -10.602 1 96.88 109 GLY A CA 1
ATOM 838 C C . GLY A 1 109 ? -0.416 -20.562 -9.602 1 96.88 109 GLY A C 1
ATOM 839 O O . GLY A 1 109 ? -1.571 -20.125 -9.617 1 96.88 109 GLY A O 1
ATOM 840 N N . ALA A 1 110 ? -0.017 -21.469 -8.711 1 96.25 110 ALA A N 1
ATOM 841 C CA . ALA A 1 110 ? -0.891 -22 -7.668 1 96.25 110 ALA A CA 1
ATOM 842 C C . ALA A 1 110 ? -1.34 -20.891 -6.715 1 96.25 110 ALA A C 1
ATOM 844 O O . ALA A 1 110 ? -2.502 -20.844 -6.305 1 96.25 110 ALA A O 1
ATOM 845 N N . LEU A 1 111 ? -0.421 -20 -6.371 1 97.88 111 LEU A N 1
ATOM 846 C CA . LEU A 1 111 ? -0.744 -18.859 -5.527 1 97.88 111 LEU A CA 1
ATOM 847 C C . LEU A 1 111 ? -1.804 -17.969 -6.188 1 97.88 111 LEU A C 1
ATOM 849 O O . LEU A 1 111 ? -2.789 -17.594 -5.547 1 97.88 111 LEU A O 1
ATOM 853 N N . LEU A 1 112 ? -1.581 -17.703 -7.461 1 98.06 112 LEU A N 1
ATOM 854 C CA . LEU A 1 112 ? -2.492 -16.812 -8.188 1 98.06 112 LEU A CA 1
ATOM 855 C C . LEU A 1 112 ? -3.879 -17.453 -8.297 1 98.06 112 LEU A C 1
ATOM 857 O O . LEU A 1 112 ? -4.887 -16.781 -8.062 1 98.06 112 LEU A O 1
ATOM 861 N N . GLU A 1 113 ? -3.939 -18.734 -8.57 1 96.69 113 GLU A N 1
ATOM 862 C CA . GLU A 1 113 ? -5.207 -19.453 -8.641 1 96.69 113 GLU A CA 1
ATOM 863 C C . GLU A 1 113 ? -5.918 -19.453 -7.293 1 96.69 113 GLU A C 1
ATOM 865 O O . GLU A 1 113 ? -7.113 -19.156 -7.215 1 96.69 113 GLU A O 1
ATOM 870 N N . GLY A 1 114 ? -5.191 -19.812 -6.285 1 96.38 114 GLY A N 1
ATOM 871 C CA . GLY A 1 114 ? -5.766 -19.859 -4.949 1 96.38 114 GLY A CA 1
ATOM 872 C C . GLY A 1 114 ? -6.273 -18.5 -4.484 1 96.38 114 GLY A C 1
ATOM 873 O O . GLY A 1 114 ? -7.359 -18.406 -3.912 1 96.38 114 GLY A O 1
ATOM 874 N N . LEU A 1 115 ? -5.492 -17.484 -4.766 1 97.94 115 LEU A N 1
ATOM 875 C CA . LEU A 1 115 ? -5.875 -16.125 -4.359 1 97.94 115 LEU A CA 1
ATOM 876 C C . LEU A 1 115 ? -7.156 -15.688 -5.062 1 97.94 115 LEU A C 1
ATOM 878 O O . LEU A 1 115 ? -8.094 -15.211 -4.418 1 97.94 115 LEU A O 1
ATOM 882 N N . THR A 1 116 ? -7.184 -15.852 -6.359 1 97.75 116 THR A N 1
ATOM 883 C CA . THR A 1 116 ? -8.328 -15.383 -7.125 1 97.75 116 THR A CA 1
ATOM 884 C C . THR A 1 116 ? -9.586 -16.172 -6.766 1 97.75 116 THR A C 1
ATOM 886 O O . THR A 1 116 ? -10.672 -15.609 -6.668 1 97.75 116 THR A O 1
ATOM 889 N N . ALA A 1 117 ? -9.406 -17.438 -6.516 1 95.5 117 ALA A N 1
ATOM 890 C CA . ALA A 1 117 ? -10.539 -18.25 -6.094 1 95.5 117 ALA A CA 1
ATOM 891 C C . ALA A 1 117 ? -11.078 -17.797 -4.746 1 95.5 117 ALA A C 1
ATOM 893 O O . ALA A 1 117 ? -12.289 -17.656 -4.57 1 95.5 117 ALA A O 1
ATOM 894 N N . ARG A 1 118 ? -10.227 -17.531 -3.855 1 96.19 118 ARG A N 1
ATOM 895 C CA . ARG A 1 118 ? -10.625 -17.109 -2.523 1 96.19 118 ARG A CA 1
ATOM 896 C C . ARG A 1 118 ? -11.328 -15.75 -2.576 1 96.19 118 ARG A C 1
ATOM 898 O O . ARG A 1 118 ? -12.375 -15.562 -1.943 1 96.19 118 ARG A O 1
ATOM 905 N N . VAL A 1 119 ? -10.742 -14.805 -3.309 1 97.62 119 VAL A N 1
ATOM 906 C CA . VAL A 1 119 ? -11.336 -13.477 -3.416 1 97.62 119 VAL A CA 1
ATOM 907 C C . VAL A 1 119 ? -12.703 -13.562 -4.094 1 97.62 119 VAL A C 1
ATOM 909 O O . VAL A 1 119 ? -13.664 -12.953 -3.637 1 97.62 119 VAL A O 1
ATOM 912 N N . ALA A 1 120 ? -12.82 -14.422 -5.086 1 96.81 120 ALA A N 1
ATOM 913 C CA . ALA A 1 120 ? -14.055 -14.555 -5.852 1 96.81 120 ALA A CA 1
ATOM 914 C C . ALA A 1 120 ? -15.141 -15.234 -5.02 1 96.81 120 ALA A C 1
ATOM 916 O O . ALA A 1 120 ? -16.328 -15.062 -5.293 1 96.81 120 ALA A O 1
ATOM 917 N N . ALA A 1 121 ? -14.758 -15.977 -4.035 1 95.38 121 ALA A N 1
ATOM 918 C CA . ALA A 1 121 ? -15.719 -16.656 -3.176 1 95.38 121 ALA A CA 1
ATOM 919 C C . ALA A 1 121 ? -16.453 -15.672 -2.27 1 95.38 121 ALA A C 1
ATOM 921 O O . ALA A 1 121 ? -17.578 -15.922 -1.842 1 95.38 121 ALA A O 1
ATOM 922 N N . GLY A 1 122 ? -15.828 -14.484 -2.035 1 94 122 GLY A N 1
ATOM 923 C CA . GLY A 1 122 ? -16.391 -13.57 -1.061 1 94 122 GLY A CA 1
ATOM 924 C C . GLY A 1 122 ? -16.906 -12.281 -1.68 1 94 122 GLY A C 1
ATOM 925 O O . GLY A 1 122 ? -17.484 -11.445 -0.992 1 94 122 GLY A O 1
ATOM 926 N N . ARG A 1 123 ? -16.625 -12.117 -2.967 1 94.94 123 ARG A N 1
ATOM 927 C CA . ARG A 1 123 ? -17.047 -10.891 -3.641 1 94.94 123 ARG A CA 1
ATOM 928 C C . ARG A 1 123 ? -17.047 -11.07 -5.156 1 94.94 123 ARG A C 1
ATOM 930 O O . ARG A 1 123 ? -16.469 -12.031 -5.672 1 94.94 123 ARG A O 1
ATOM 937 N N . ALA A 1 124 ? -17.766 -10.18 -5.789 1 95.5 124 ALA A N 1
ATOM 938 C CA . ALA A 1 124 ? -17.688 -10.148 -7.246 1 95.5 124 ALA A CA 1
ATOM 939 C C . ALA A 1 124 ? -16.266 -9.812 -7.711 1 95.5 124 ALA A C 1
ATOM 941 O O . ALA A 1 124 ? -15.688 -8.82 -7.27 1 95.5 124 ALA A O 1
ATOM 942 N N . LEU A 1 125 ? -15.758 -10.672 -8.477 1 97.88 125 LEU A N 1
ATOM 943 C CA . LEU A 1 125 ? -14.461 -10.469 -9.109 1 97.88 125 LEU A CA 1
ATOM 944 C C . LEU A 1 125 ? -14.547 -10.703 -10.617 1 97.88 125 LEU A C 1
ATOM 946 O O . LEU A 1 125 ? -14.656 -11.844 -11.062 1 97.88 125 LEU A O 1
ATOM 950 N N . THR A 1 126 ? -14.445 -9.625 -11.383 1 98.06 126 THR A N 1
ATOM 951 C CA . THR A 1 126 ? -14.633 -9.734 -12.828 1 98.06 126 THR A CA 1
ATOM 952 C C . THR A 1 126 ? -13.281 -9.719 -13.547 1 98.06 126 THR A C 1
ATOM 954 O O . THR A 1 126 ? -13.156 -10.273 -14.641 1 98.06 126 THR A O 1
ATOM 957 N N . ARG A 1 127 ? -12.273 -9.023 -12.898 1 98.44 127 ARG A N 1
ATOM 958 C CA . ARG A 1 127 ? -10.984 -8.82 -13.555 1 98.44 127 ARG A CA 1
ATOM 959 C C . ARG A 1 127 ? -9.852 -8.797 -12.531 1 98.44 127 ARG A C 1
ATOM 961 O O . ARG A 1 127 ? -10.07 -8.484 -11.359 1 98.44 127 ARG A O 1
ATOM 968 N N . ILE A 1 128 ? -8.711 -9.188 -13.016 1 98.75 128 ILE A N 1
ATOM 969 C CA . ILE A 1 128 ? -7.492 -8.891 -12.273 1 98.75 128 ILE A CA 1
ATOM 970 C C . ILE A 1 128 ? -6.613 -7.934 -13.078 1 98.75 128 ILE A C 1
ATOM 972 O O . ILE A 1 128 ? -6.648 -7.941 -14.312 1 98.75 128 ILE A O 1
ATOM 976 N N . GLU A 1 129 ? -5.906 -7.105 -12.375 1 98.94 129 GLU A N 1
ATOM 977 C CA . GLU A 1 129 ? -4.914 -6.215 -12.969 1 98.94 129 GLU A CA 1
ATOM 978 C C . GLU A 1 129 ? -3.531 -6.449 -12.367 1 98.94 129 GLU A C 1
ATOM 980 O O . GLU A 1 129 ? -3.414 -6.848 -11.211 1 98.94 129 GLU A O 1
ATOM 985 N N . THR A 1 130 ? -2.527 -6.285 -13.125 1 98.88 130 THR A N 1
ATOM 986 C CA . THR A 1 130 ? -1.138 -6.258 -12.68 1 98.88 130 THR A CA 1
ATOM 987 C C . THR A 1 130 ? -0.296 -5.375 -13.602 1 98.88 130 THR A C 1
ATOM 989 O O . THR A 1 130 ? -0.718 -5.043 -14.711 1 98.88 130 THR A O 1
ATOM 992 N N . THR A 1 131 ? 0.806 -4.898 -13.117 1 98.81 131 THR A N 1
ATOM 993 C CA . THR A 1 131 ? 1.771 -4.234 -13.992 1 98.81 131 THR A CA 1
ATOM 994 C C . THR A 1 131 ? 3.037 -5.078 -14.133 1 98.81 131 THR A C 1
ATOM 996 O O . THR A 1 131 ? 3.49 -5.695 -13.172 1 98.81 131 THR A O 1
ATOM 999 N N . ILE A 1 132 ? 3.537 -5.082 -15.352 1 98.56 132 ILE A N 1
ATOM 1000 C CA . ILE A 1 132 ? 4.703 -5.902 -15.648 1 98.56 132 ILE A CA 1
ATOM 1001 C C . ILE A 1 132 ? 5.715 -5.086 -16.453 1 98.56 132 ILE A C 1
ATOM 1003 O O . ILE A 1 132 ? 5.371 -4.504 -17.484 1 98.56 132 ILE A O 1
ATOM 1007 N N . ALA A 1 133 ? 6.938 -5.023 -15.906 1 97.44 133 ALA A N 1
ATOM 1008 C CA . ALA A 1 133 ? 8.016 -4.441 -16.703 1 97.44 133 ALA A CA 1
ATOM 1009 C C . ALA A 1 133 ? 8.305 -5.297 -17.938 1 97.44 133 ALA A C 1
ATOM 1011 O O . ALA A 1 133 ? 8.242 -6.527 -17.875 1 97.44 133 ALA A O 1
ATOM 1012 N N . PRO A 1 134 ? 8.742 -4.691 -19.031 1 97 134 PRO A N 1
ATOM 1013 C CA . PRO A 1 134 ? 8.992 -5.422 -20.281 1 97 134 PRO A CA 1
ATOM 1014 C C . PRO A 1 134 ? 10.016 -6.543 -20.109 1 97 134 PRO A C 1
ATOM 1016 O O . PRO A 1 134 ? 9.922 -7.574 -20.781 1 97 134 PRO A O 1
ATOM 1019 N N . SER A 1 135 ? 10.93 -6.426 -19.203 1 96.75 135 SER A N 1
ATOM 1020 C CA . SER A 1 135 ? 12.008 -7.402 -19.062 1 96.75 135 SER A CA 1
ATOM 1021 C C . SER A 1 135 ? 11.586 -8.562 -18.172 1 96.75 135 SER A C 1
ATOM 1023 O O . SER A 1 135 ? 12.297 -9.555 -18.062 1 96.75 135 SER A O 1
ATOM 1025 N N . ASN A 1 136 ? 10.453 -8.391 -17.5 1 96.81 136 ASN A N 1
ATOM 1026 C CA . ASN A 1 136 ? 10 -9.422 -16.562 1 96.81 136 ASN A CA 1
ATOM 1027 C C . ASN A 1 136 ? 9.18 -10.492 -17.281 1 96.81 136 ASN A C 1
ATOM 1029 O O . ASN A 1 136 ? 7.973 -10.609 -17.047 1 96.81 136 ASN A O 1
ATOM 1033 N N . THR A 1 137 ? 9.844 -11.336 -18 1 96.56 137 THR A N 1
ATOM 1034 C CA . THR A 1 137 ? 9.203 -12.336 -18.844 1 96.56 137 THR A CA 1
ATOM 1035 C C . THR A 1 137 ? 8.555 -13.422 -17.984 1 96.56 137 THR A C 1
ATOM 1037 O O . THR A 1 137 ? 7.527 -13.984 -18.375 1 96.56 137 THR A O 1
ATOM 1040 N N . ALA A 1 138 ? 9.141 -13.695 -16.859 1 95.44 138 ALA A N 1
ATOM 1041 C CA . ALA A 1 138 ? 8.555 -14.695 -15.961 1 95.44 138 ALA A CA 1
ATOM 1042 C C . ALA A 1 138 ? 7.16 -14.281 -15.508 1 95.44 138 ALA A C 1
ATOM 1044 O O . ALA A 1 138 ? 6.234 -15.094 -15.508 1 95.44 138 ALA A O 1
ATOM 1045 N N . SER A 1 139 ? 6.988 -13.016 -15.172 1 97.31 139 SER A N 1
ATOM 1046 C CA . SER A 1 139 ? 5.688 -12.5 -14.758 1 97.31 139 SER A CA 1
ATOM 1047 C C . SER A 1 139 ? 4.699 -12.508 -15.922 1 97.31 139 SER A C 1
ATOM 1049 O O . SER A 1 139 ? 3.535 -12.875 -15.75 1 97.31 139 SER A O 1
ATOM 1051 N N . GLU A 1 140 ? 5.191 -12.117 -17.047 1 98.31 140 GLU A N 1
ATOM 1052 C CA . GLU A 1 140 ? 4.324 -12.125 -18.219 1 98.31 140 GLU A CA 1
ATOM 1053 C C . GLU A 1 140 ? 3.785 -13.523 -18.5 1 98.31 140 GLU A C 1
ATOM 1055 O O . 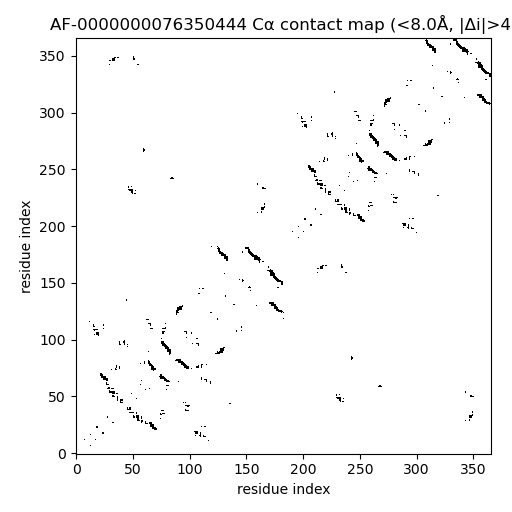GLU A 1 140 ? 2.584 -13.703 -18.719 1 98.31 140 GLU A O 1
ATOM 1060 N N . ARG A 1 141 ? 4.633 -14.5 -18.469 1 97.88 141 ARG A N 1
ATOM 1061 C CA . ARG A 1 141 ? 4.23 -15.883 -18.703 1 97.88 141 ARG A CA 1
ATOM 1062 C C . ARG A 1 141 ? 3.217 -16.344 -17.656 1 97.88 141 ARG A C 1
ATOM 1064 O O . ARG A 1 141 ? 2.234 -17.016 -18 1 97.88 141 ARG A O 1
ATOM 1071 N N . LEU A 1 142 ? 3.441 -15.992 -16.453 1 97.75 142 LEU A N 1
ATOM 1072 C CA . LEU A 1 142 ? 2.543 -16.344 -15.359 1 97.75 142 LEU A CA 1
ATOM 1073 C C . LEU A 1 142 ? 1.127 -15.852 -15.641 1 97.75 142 LEU A C 1
ATOM 1075 O O . LEU A 1 142 ? 0.173 -16.641 -15.602 1 97.75 142 LEU A O 1
ATOM 1079 N N . PHE A 1 143 ? 0.98 -14.602 -15.977 1 98.62 143 PHE A N 1
ATOM 1080 C CA . PHE A 1 143 ? -0.34 -13.984 -16.062 1 98.62 143 PHE A CA 1
ATOM 1081 C C . PHE A 1 143 ? -1.02 -14.352 -17.375 1 98.62 143 PHE A C 1
ATOM 1083 O O . PHE A 1 143 ? -2.242 -14.492 -17.438 1 98.62 143 PHE A O 1
ATOM 1090 N N . LEU A 1 144 ? -0.233 -14.539 -18.438 1 98.56 144 LEU A N 1
ATOM 1091 C CA . LEU A 1 144 ? -0.811 -15.016 -19.688 1 98.56 144 LEU A CA 1
ATOM 1092 C C . LEU A 1 144 ? -1.326 -16.453 -19.531 1 98.56 144 LEU A C 1
ATOM 1094 O O . LEU A 1 144 ? -2.375 -16.797 -20.078 1 98.56 144 LEU A O 1
ATOM 1098 N N . SER A 1 145 ? -0.544 -17.266 -18.859 1 97.75 145 SER A N 1
ATOM 1099 C CA . SER A 1 145 ? -1.004 -18.625 -18.594 1 97.75 145 SER A CA 1
ATOM 1100 C C . SER A 1 145 ? -2.303 -18.625 -17.797 1 97.75 145 SER A C 1
ATOM 1102 O O . SER A 1 145 ? -3.219 -19.391 -18.078 1 97.75 145 SER A O 1
ATOM 1104 N N . PHE A 1 146 ? -2.396 -17.781 -16.797 1 97.81 146 PHE A N 1
ATOM 1105 C CA . PHE A 1 146 ? -3.613 -17.625 -16 1 97.81 146 PHE A CA 1
ATOM 1106 C C . PHE A 1 146 ? -4.789 -17.234 -16.891 1 97.81 146 PHE A C 1
ATOM 1108 O O . PHE A 1 146 ? -5.867 -17.828 -16.797 1 97.81 146 PHE A O 1
ATOM 1115 N N . ALA A 1 147 ? -4.551 -16.203 -17.75 1 98.5 147 ALA A N 1
ATOM 1116 C CA . ALA A 1 147 ? -5.594 -15.75 -18.656 1 98.5 147 ALA A CA 1
ATOM 1117 C C . ALA A 1 147 ? -6.09 -16.891 -19.547 1 98.5 147 ALA A C 1
ATOM 1119 O O . ALA A 1 147 ? -7.297 -17.094 -19.703 1 98.5 147 ALA A O 1
ATOM 1120 N N . ARG A 1 148 ? -5.227 -17.672 -20.062 1 97.19 148 ARG A N 1
ATOM 1121 C CA . ARG A 1 148 ? -5.57 -18.797 -20.938 1 97.19 148 ARG A CA 1
ATOM 1122 C C . ARG A 1 148 ? -6.402 -19.828 -20.203 1 97.19 148 ARG A C 1
ATOM 1124 O O . ARG A 1 148 ? -7.418 -20.312 -20.719 1 97.19 148 ARG A O 1
ATOM 1131 N N . ARG A 1 149 ? -6.008 -20.156 -19.047 1 94.81 149 ARG A N 1
ATOM 1132 C CA . ARG A 1 149 ? -6.695 -21.172 -18.25 1 94.81 149 ARG A CA 1
ATOM 1133 C C . ARG A 1 149 ? -8.133 -20.75 -17.969 1 94.81 149 ARG A C 1
ATOM 1135 O O . ARG A 1 149 ? -9.031 -21.594 -17.891 1 94.81 149 ARG A O 1
ATOM 1142 N N . HIS A 1 150 ? -8.328 -19.469 -17.844 1 96.12 150 HIS A N 1
ATOM 1143 C CA . HIS A 1 150 ? -9.648 -18.969 -17.469 1 96.12 150 HIS A CA 1
ATOM 1144 C C . HIS A 1 150 ? -10.422 -18.484 -18.688 1 96.12 150 HIS A C 1
ATOM 1146 O O . HIS A 1 150 ? -11.508 -17.922 -18.547 1 96.12 150 HIS A O 1
ATOM 1152 N N . GLY A 1 151 ? -9.883 -18.656 -19.797 1 96.75 151 GLY A N 1
ATOM 1153 C CA . GLY A 1 151 ? -10.539 -18.172 -21.016 1 96.75 151 GLY A CA 1
ATOM 1154 C C . GLY A 1 151 ? -10.766 -16.672 -21.016 1 96.75 151 GLY A C 1
ATOM 1155 O O . GLY A 1 151 ? -11.758 -16.188 -21.562 1 96.75 151 GLY A O 1
ATOM 1156 N N . ALA A 1 152 ? -9.867 -15.953 -20.344 1 98.06 152 ALA A N 1
ATOM 1157 C CA . ALA A 1 152 ? -10.008 -14.508 -20.188 1 98.06 152 ALA A CA 1
ATOM 1158 C C . ALA A 1 152 ? -9.195 -13.766 -21.25 1 98.06 152 ALA A C 1
ATOM 1160 O O . ALA A 1 152 ? -8.141 -14.242 -21.672 1 98.06 152 ALA A O 1
ATOM 1161 N N . SER A 1 153 ? -9.617 -12.625 -21.672 1 98.44 153 SER A N 1
ATOM 1162 C CA . SER A 1 153 ? -8.859 -11.734 -22.547 1 98.44 153 SER A CA 1
ATOM 1163 C C . SER A 1 153 ? -7.816 -10.945 -21.766 1 98.44 153 SER A C 1
ATOM 1165 O O . SER A 1 153 ? -7.93 -10.789 -20.547 1 98.44 153 SER A O 1
ATOM 1167 N N . VAL A 1 154 ? -6.785 -10.477 -22.516 1 98.81 154 VAL A N 1
ATOM 1168 C CA . VAL A 1 154 ? -5.727 -9.656 -21.938 1 98.81 154 VAL A CA 1
ATOM 1169 C C . VAL A 1 154 ? -5.621 -8.336 -22.688 1 98.81 154 VAL A C 1
ATOM 1171 O O . VAL A 1 154 ? -5.43 -8.328 -23.906 1 98.81 154 VAL A O 1
ATOM 1174 N N . GLU A 1 155 ? -5.836 -7.285 -22 1 98.81 155 GLU A N 1
ATOM 1175 C CA . GLU A 1 155 ? -5.559 -5.949 -22.516 1 98.81 155 GLU A CA 1
ATOM 1176 C C . GLU A 1 155 ? -4.281 -5.375 -21.906 1 98.81 155 GLU A C 1
ATOM 1178 O O . GLU A 1 155 ? -4.023 -5.539 -20.719 1 98.81 155 GLU A O 1
ATOM 1183 N N . ARG A 1 156 ? -3.465 -4.68 -22.781 1 98.62 156 ARG A N 1
ATOM 1184 C CA . ARG A 1 156 ? -2.201 -4.098 -22.328 1 98.62 156 ARG A CA 1
ATOM 1185 C C . ARG A 1 156 ? -2.146 -2.607 -22.641 1 98.62 156 ARG A C 1
ATOM 1187 O O . ARG A 1 156 ? -2.574 -2.176 -23.719 1 98.62 156 ARG A O 1
ATOM 1194 N N . LYS A 1 157 ? -1.659 -1.896 -21.688 1 98.62 157 LYS A N 1
ATOM 1195 C CA . LYS A 1 157 ? -1.396 -0.472 -21.875 1 98.62 157 LYS A CA 1
ATOM 1196 C C . LYS A 1 157 ? -0.308 0.015 -20.922 1 98.62 157 LYS A C 1
ATOM 1198 O O . LYS A 1 157 ? -0.277 -0.381 -19.75 1 98.62 157 LYS A O 1
ATOM 1203 N N . VAL A 1 158 ? 0.535 0.928 -21.438 1 98.62 158 VAL A N 1
ATOM 1204 C CA . VAL A 1 158 ? 1.519 1.518 -20.531 1 98.62 158 VAL A CA 1
ATOM 1205 C C . VAL A 1 158 ? 0.807 2.334 -19.469 1 98.62 158 VAL A C 1
ATOM 1207 O O . VAL A 1 158 ? 0.102 3.299 -19.766 1 98.62 158 VAL A O 1
ATOM 1210 N N . LEU A 1 159 ? 0.936 1.878 -18.25 1 98.62 159 LEU A N 1
ATOM 1211 C CA . LEU A 1 159 ? 0.323 2.602 -17.156 1 98.62 159 LEU A CA 1
ATOM 1212 C C . LEU A 1 159 ? 1.259 3.688 -16.625 1 98.62 159 LEU A C 1
ATOM 1214 O O . LEU A 1 159 ? 0.832 4.82 -16.391 1 98.62 159 LEU A O 1
ATOM 1218 N N . PHE A 1 160 ? 2.512 3.301 -16.375 1 98.56 160 PHE A N 1
ATOM 1219 C CA . PHE A 1 160 ? 3.531 4.242 -15.922 1 98.56 160 PHE A CA 1
ATOM 1220 C C . PHE A 1 160 ? 4.691 4.297 -16.906 1 98.56 160 PHE A C 1
ATOM 1222 O O . PHE A 1 160 ? 5.469 3.346 -17.016 1 98.56 160 PHE A O 1
ATOM 1229 N N . ASP A 1 161 ? 4.793 5.457 -17.562 1 97.69 161 ASP A N 1
ATOM 1230 C CA . ASP A 1 161 ? 5.945 5.68 -18.422 1 97.69 161 ASP A CA 1
ATOM 1231 C C . ASP A 1 161 ? 7.238 5.75 -17.609 1 97.69 161 ASP A C 1
ATOM 1233 O O . ASP A 1 161 ? 7.23 6.199 -16.469 1 97.69 161 ASP A O 1
ATOM 1237 N N . ALA A 1 162 ? 8.328 5.398 -18.281 1 97 162 ALA A N 1
ATOM 1238 C CA . ALA A 1 162 ? 9.625 5.41 -17.609 1 97 162 ALA A CA 1
ATOM 1239 C C . ALA A 1 162 ? 9.945 6.797 -17.047 1 97 162 ALA A C 1
ATOM 1241 O O . ALA A 1 162 ? 10.57 6.922 -16 1 97 162 ALA A O 1
ATOM 1242 N N . GLY A 1 163 ? 9.5 7.824 -17.688 1 96.69 163 GLY A N 1
ATOM 1243 C CA . GLY A 1 163 ? 9.789 9.203 -17.312 1 96.69 163 GLY A CA 1
ATOM 1244 C C . GLY A 1 163 ? 9.117 9.641 -16.031 1 96.69 163 GLY A C 1
ATOM 1245 O O . GLY A 1 163 ? 9.469 10.672 -15.461 1 96.69 163 GLY A O 1
ATOM 1246 N N . LEU A 1 164 ? 8.172 8.859 -15.57 1 97.38 164 LEU A N 1
ATOM 1247 C CA . LEU A 1 164 ? 7.457 9.188 -14.336 1 97.38 164 LEU A CA 1
ATOM 1248 C C . LEU A 1 164 ? 8.273 8.797 -13.109 1 97.38 164 LEU A C 1
ATOM 1250 O O . LEU A 1 164 ? 8 9.266 -12.008 1 97.38 164 LEU A O 1
ATOM 1254 N N . PHE A 1 165 ? 9.219 7.91 -13.281 1 97.69 165 PHE A N 1
ATOM 1255 C CA . PHE A 1 165 ? 10.016 7.414 -12.164 1 97.69 165 PHE A CA 1
ATOM 1256 C C . PHE A 1 165 ? 11.211 8.328 -11.898 1 97.69 165 PHE A C 1
ATOM 1258 O O . PHE A 1 165 ? 11.852 8.805 -12.836 1 97.69 165 PHE A O 1
ATOM 1265 N N . PRO A 1 166 ? 11.461 8.586 -10.609 1 96.12 166 PRO A N 1
ATOM 1266 C CA . PRO A 1 166 ? 12.609 9.43 -10.266 1 96.12 166 PRO A CA 1
ATOM 1267 C C . PRO A 1 166 ? 13.945 8.695 -10.414 1 96.12 166 PRO A C 1
ATOM 1269 O O . PRO A 1 166 ? 14.992 9.336 -10.461 1 96.12 166 PRO A O 1
ATOM 1272 N N . ASP A 1 167 ? 13.891 7.395 -10.266 1 86.25 167 ASP A N 1
ATOM 1273 C CA . ASP A 1 167 ? 15.102 6.594 -10.43 1 86.25 167 ASP A CA 1
ATOM 1274 C C . ASP A 1 167 ? 15.477 6.465 -11.898 1 86.25 167 ASP A C 1
ATOM 1276 O O . ASP A 1 167 ? 14.609 6.277 -12.758 1 86.25 167 ASP A O 1
ATOM 1280 N N . ASP A 1 168 ? 16.719 6.73 -12.133 1 83.56 168 ASP A N 1
ATOM 1281 C CA . ASP A 1 168 ? 17.172 6.574 -13.508 1 83.56 168 ASP A CA 1
ATOM 1282 C C . ASP A 1 168 ? 17.109 5.109 -13.945 1 83.56 168 ASP A C 1
ATOM 1284 O O . ASP A 1 168 ? 17.484 4.215 -13.18 1 83.56 168 ASP A O 1
ATOM 1288 N N . GLY A 1 169 ? 16.516 4.855 -15.125 1 88.56 169 GLY A N 1
ATOM 1289 C CA . GLY A 1 169 ? 16.609 3.535 -15.727 1 88.56 169 GLY A CA 1
ATOM 1290 C C . GLY A 1 169 ? 15.438 2.641 -15.391 1 88.56 169 GLY A C 1
ATOM 1291 O O . GLY A 1 169 ? 15.398 1.477 -15.797 1 88.56 169 GLY A O 1
ATOM 1292 N N . HIS A 1 170 ? 14.516 3.104 -14.617 1 93.62 170 HIS A N 1
ATOM 1293 C CA . HIS A 1 170 ? 13.344 2.271 -14.375 1 93.62 170 HIS A CA 1
ATOM 1294 C C . HIS A 1 170 ? 12.57 2.021 -15.664 1 93.62 170 HIS A C 1
ATOM 1296 O O . HIS A 1 170 ? 12.266 2.959 -16.406 1 93.62 170 HIS A O 1
ATOM 1302 N N . GLU A 1 171 ? 12.219 0.822 -15.93 1 96.88 171 GLU A N 1
ATOM 1303 C CA . GLU A 1 171 ? 11.422 0.468 -17.094 1 96.88 171 GLU A CA 1
ATOM 1304 C C . GLU A 1 171 ? 9.977 0.947 -16.938 1 96.88 171 GLU A C 1
ATOM 1306 O O . GLU A 1 171 ? 9.5 1.156 -15.828 1 96.88 171 GLU A O 1
ATOM 1311 N N . PRO A 1 172 ? 9.352 1.229 -18.094 1 97.81 172 PRO A N 1
ATOM 1312 C CA . PRO A 1 172 ? 7.91 1.483 -17.984 1 97.81 172 PRO A CA 1
ATOM 1313 C C . PRO A 1 172 ? 7.152 0.312 -17.375 1 97.81 172 PRO A C 1
ATOM 1315 O O . PRO A 1 172 ? 7.648 -0.818 -17.359 1 97.81 172 PRO A O 1
ATOM 1318 N N . GLU A 1 173 ? 6.043 0.599 -16.781 1 98.5 173 GLU A N 1
ATOM 1319 C CA . GLU A 1 173 ? 5.141 -0.423 -16.266 1 98.5 173 GLU A CA 1
ATOM 1320 C C . GLU A 1 173 ? 3.92 -0.588 -17.172 1 98.5 173 GLU A C 1
ATOM 1322 O O . GLU A 1 173 ? 3.145 0.354 -17.344 1 98.5 173 GLU A O 1
ATOM 1327 N N . VAL A 1 174 ? 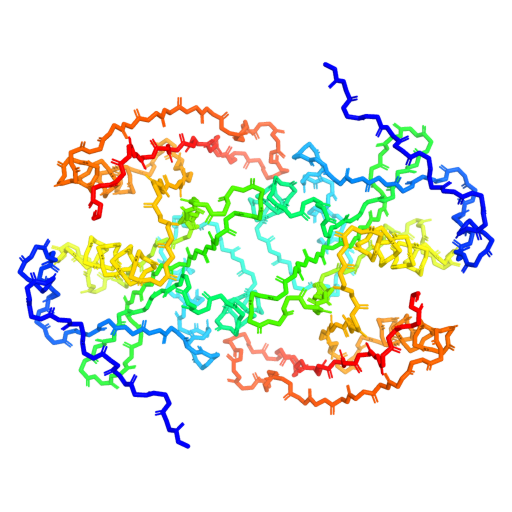3.793 -1.812 -17.672 1 98.81 174 VAL A N 1
ATOM 1328 C CA . VAL A 1 174 ? 2.68 -2.121 -18.562 1 98.81 174 VAL A CA 1
ATOM 1329 C C . VAL A 1 174 ? 1.551 -2.775 -17.766 1 98.81 174 VAL A C 1
ATOM 1331 O O . VAL A 1 174 ? 1.765 -3.779 -17.094 1 98.81 174 VAL A O 1
ATOM 1334 N N . LEU A 1 175 ? 0.421 -2.154 -17.812 1 98.88 175 LEU A N 1
ATOM 1335 C CA . LEU A 1 175 ? -0.775 -2.684 -17.172 1 98.88 175 LEU A CA 1
ATOM 1336 C C . LEU A 1 175 ? -1.354 -3.848 -17.969 1 98.88 175 LEU A C 1
ATOM 1338 O O . LEU A 1 175 ? -1.58 -3.729 -19.172 1 98.88 175 LEU A O 1
ATOM 1342 N N . TYR A 1 176 ? -1.52 -4.98 -17.344 1 98.94 176 TYR A N 1
ATOM 1343 C CA . TYR A 1 176 ? -2.287 -6.109 -17.859 1 98.94 176 TYR A CA 1
ATOM 1344 C C . TYR A 1 176 ? -3.656 -6.188 -17.188 1 98.94 176 TYR A C 1
ATOM 1346 O O . TYR A 1 176 ? -3.758 -6.273 -15.969 1 98.94 176 TYR A O 1
ATOM 1354 N N . ARG A 1 177 ? -4.672 -6.055 -17.984 1 98.88 177 ARG A N 1
ATOM 1355 C CA . ARG A 1 177 ? -6.043 -6.273 -17.531 1 98.88 177 ARG A CA 1
ATOM 1356 C C . ARG A 1 177 ? -6.574 -7.609 -18.047 1 98.88 177 ARG A C 1
ATOM 1358 O O . ARG A 1 177 ? -6.672 -7.82 -19.266 1 98.88 177 ARG A O 1
ATOM 1365 N N . ILE A 1 178 ? -6.914 -8.453 -17.141 1 98.88 178 ILE A N 1
ATOM 1366 C CA . ILE A 1 178 ? -7.285 -9.82 -17.5 1 98.88 178 ILE A CA 1
ATOM 1367 C C . ILE A 1 178 ? -8.727 -10.086 -17.062 1 98.88 178 ILE A C 1
ATOM 1369 O O . ILE A 1 178 ? -9.039 -10.008 -15.875 1 98.88 178 ILE A O 1
ATOM 1373 N N . GLY A 1 179 ? -9.633 -10.469 -17.953 1 98.06 179 GLY A N 1
ATOM 1374 C CA . GLY A 1 179 ? -11.031 -10.75 -17.672 1 98.06 179 GLY A CA 1
ATOM 1375 C C . GLY A 1 179 ? -11.898 -10.742 -18.922 1 98.06 179 GLY A C 1
ATOM 1376 O O . GLY A 1 179 ? -11.398 -10.492 -20.031 1 98.06 179 GLY A O 1
ATOM 1377 N N . PRO A 1 180 ? -13.109 -10.992 -18.828 1 97.38 180 PRO A N 1
ATOM 1378 C CA . PRO A 1 180 ? -13.789 -11.367 -17.578 1 97.38 180 PRO A CA 1
ATOM 1379 C C . PRO A 1 180 ? -13.398 -12.766 -17.094 1 97.38 180 PRO A C 1
ATOM 1381 O O . PRO A 1 180 ? -13.008 -13.617 -17.906 1 97.38 180 PRO A O 1
ATOM 1384 N N . LEU A 1 181 ? -13.383 -12.852 -15.797 1 95.12 181 LEU A N 1
ATOM 1385 C CA . LEU A 1 181 ? -13.133 -14.148 -15.18 1 95.12 181 LEU A CA 1
ATOM 1386 C C . LEU A 1 181 ? -14.438 -14.906 -14.969 1 95.12 181 LEU A C 1
ATOM 1388 O O . LEU A 1 181 ? -15.453 -14.312 -14.625 1 95.12 181 LEU A O 1
ATOM 1392 N N . ASP A 1 182 ? -14.508 -16.156 -15.328 1 77 182 ASP A N 1
ATOM 1393 C CA . ASP A 1 182 ? -15.695 -17 -15.203 1 77 182 ASP A CA 1
ATOM 1394 C C . ASP A 1 182 ? -15.789 -17.609 -13.805 1 77 182 ASP A C 1
ATOM 1396 O O . ASP A 1 182 ? -14.875 -18.312 -13.367 1 77 182 ASP A O 1
ATOM 1400 N N . HIS A 1 183 ? -16.375 -16.891 -12.906 1 63.06 183 HIS A N 1
ATOM 1401 C CA . HIS A 1 183 ? -16.531 -17.609 -11.648 1 63.06 183 HIS A CA 1
ATOM 1402 C C . HIS A 1 183 ? -17.922 -18.234 -11.547 1 63.06 183 HIS A C 1
ATOM 1404 O O . HIS A 1 183 ? -18.859 -17.766 -12.18 1 63.06 183 HIS A O 1
ATOM 1410 N N . MET B 1 1 ? -14.273 16.047 -19.609 1 22.62 1 MET B N 1
ATOM 1411 C CA . MET B 1 1 ? -14.914 16.844 -18.562 1 22.62 1 MET B CA 1
ATOM 1412 C C . MET B 1 1 ? -14.219 16.656 -17.219 1 22.62 1 MET B C 1
ATOM 1414 O O . MET B 1 1 ? -14.078 15.531 -16.75 1 22.62 1 MET B O 1
ATOM 1418 N N . THR B 1 2 ? -13.297 17.578 -16.875 1 24.28 2 THR B N 1
ATOM 1419 C CA . THR B 1 2 ? -12.367 17.625 -15.758 1 24.28 2 THR B CA 1
ATOM 1420 C C . THR B 1 2 ? -13.117 17.547 -14.43 1 24.28 2 THR B C 1
ATOM 1422 O O . THR B 1 2 ? -14.078 18.281 -14.219 1 24.28 2 THR B O 1
ATOM 1425 N N . ALA B 1 3 ? -13.078 16.375 -13.727 1 29.89 3 ALA B N 1
ATOM 1426 C CA . ALA B 1 3 ? -13.812 16.328 -12.461 1 29.89 3 ALA B CA 1
ATOM 1427 C C . ALA B 1 3 ? -13.719 17.656 -11.719 1 29.89 3 ALA B C 1
ATOM 1429 O O . ALA B 1 3 ? -12.633 18.203 -11.555 1 29.89 3 ALA B O 1
ATOM 1430 N N . ALA B 1 4 ? -14.789 18.406 -11.562 1 31.45 4 ALA B N 1
ATOM 1431 C CA . ALA B 1 4 ? -15.07 19.703 -10.945 1 31.45 4 ALA B CA 1
ATOM 1432 C C . ALA B 1 4 ? -14.406 19.812 -9.578 1 31.45 4 ALA B C 1
ATOM 1434 O O . ALA B 1 4 ? -14.516 18.906 -8.75 1 31.45 4 ALA B O 1
ATOM 1435 N N . GLN B 1 5 ? -13.5 20.625 -9.383 1 28.2 5 GLN B N 1
ATOM 1436 C CA . GLN B 1 5 ? -12.914 21.062 -8.117 1 28.2 5 GLN B CA 1
ATOM 1437 C C . GLN B 1 5 ? -13.992 21.406 -7.102 1 28.2 5 GLN B C 1
ATOM 1439 O O . GLN B 1 5 ? -14.586 22.484 -7.152 1 28.2 5 GLN B O 1
ATOM 1444 N N . ALA B 1 6 ? -14.805 20.5 -6.746 1 36.66 6 ALA B N 1
ATOM 1445 C CA . ALA B 1 6 ? -15.82 20.953 -5.797 1 36.66 6 ALA B CA 1
ATOM 1446 C C . ALA B 1 6 ? -15.188 21.734 -4.652 1 36.66 6 ALA B C 1
ATOM 1448 O O . ALA B 1 6 ? -14.305 21.234 -3.951 1 36.66 6 ALA B O 1
ATOM 1449 N N . ASP B 1 7 ? -15.227 23 -4.777 1 35.59 7 ASP B N 1
ATOM 1450 C CA . ASP B 1 7 ? -14.875 23.953 -3.732 1 35.59 7 ASP B CA 1
ATOM 1451 C C . ASP B 1 7 ? -15.461 23.531 -2.387 1 35.59 7 ASP B C 1
ATOM 1453 O O . ASP B 1 7 ? -16.625 23.141 -2.309 1 35.59 7 ASP B O 1
ATOM 1457 N N . LEU B 1 8 ? -14.609 23.188 -1.482 1 40.94 8 LEU B N 1
ATOM 1458 C CA . LEU B 1 8 ? -15.102 22.891 -0.142 1 40.94 8 LEU B CA 1
ATOM 1459 C C . LEU B 1 8 ? -15.992 24 0.381 1 40.94 8 LEU B C 1
ATOM 1461 O O . LEU B 1 8 ? -15.742 25.188 0.119 1 40.94 8 LEU B O 1
ATOM 1465 N N . PRO B 1 9 ? -17.141 23.734 0.845 1 41.91 9 PRO B N 1
ATOM 1466 C CA . PRO B 1 9 ? -18 24.766 1.419 1 41.91 9 PRO B CA 1
ATOM 1467 C C . PRO B 1 9 ? -17.266 25.672 2.4 1 41.91 9 PRO B C 1
ATOM 1469 O O . PRO B 1 9 ? -16.328 25.234 3.072 1 41.91 9 PRO B O 1
ATOM 1472 N N . THR B 1 10 ? -17.391 26.953 2.373 1 41.22 10 THR B N 1
ATOM 1473 C CA . THR B 1 10 ? -16.797 28.062 3.1 1 41.22 10 THR B CA 1
ATOM 1474 C C . THR B 1 10 ? -16.734 27.75 4.594 1 41.22 10 THR B C 1
ATOM 1476 O O . THR B 1 10 ? -15.727 28.031 5.25 1 41.22 10 THR B O 1
ATOM 1479 N N . ASP B 1 11 ? -17.766 27.266 5.211 1 42.53 11 ASP B N 1
ATOM 1480 C CA . ASP B 1 11 ? -17.828 27 6.645 1 42.53 11 ASP B CA 1
ATOM 1481 C C . ASP B 1 11 ? -16.797 25.938 7.059 1 42.53 11 ASP B C 1
ATOM 1483 O O . ASP B 1 11 ? -16.25 26 8.164 1 42.53 11 ASP B O 1
ATOM 1487 N N . LEU B 1 12 ? -16.531 24.938 6.34 1 45.34 12 LEU B N 1
ATOM 1488 C CA . LEU B 1 12 ? -15.5 23.938 6.57 1 45.34 12 LEU B CA 1
ATOM 1489 C C . LEU B 1 12 ? -14.109 24.547 6.422 1 45.34 12 LEU B C 1
ATOM 1491 O O . LEU B 1 12 ? -13.125 24 6.93 1 45.34 12 LEU B O 1
ATOM 1495 N N . GLN B 1 13 ? -13.961 25.656 5.73 1 42.41 13 GLN B N 1
ATOM 1496 C CA . GLN B 1 13 ? -12.711 26.391 5.598 1 42.41 13 GLN B CA 1
ATOM 1497 C C . GLN B 1 13 ? -12.289 27 6.934 1 42.41 13 GLN B C 1
ATOM 1499 O O . GLN B 1 13 ? -11.094 27.109 7.223 1 42.41 13 GLN B O 1
ATOM 1504 N N . ALA B 1 14 ? -13.148 27.484 7.73 1 44.56 14 ALA B N 1
ATOM 1505 C CA . ALA B 1 14 ? -12.828 28.172 8.977 1 44.56 14 ALA B CA 1
ATOM 1506 C C . ALA B 1 14 ? -12.203 27.203 9.984 1 44.56 14 ALA B C 1
ATOM 1508 O O . ALA B 1 14 ? -11.344 27.594 10.781 1 44.56 14 ALA B O 1
ATOM 1509 N N . LYS B 1 15 ? -12.773 26.062 10.258 1 46.41 15 LYS B N 1
ATOM 1510 C CA . LYS B 1 15 ? -12.312 25.078 11.227 1 46.41 15 LYS B CA 1
ATOM 1511 C C . LYS B 1 15 ? -11.016 24.422 10.766 1 46.41 15 LYS B C 1
ATOM 1513 O O . LYS B 1 15 ? -10.43 23.609 11.484 1 46.41 15 LYS B O 1
ATOM 1518 N N . PHE B 1 16 ? -10.609 24.5 9.492 1 50.75 16 PHE B N 1
ATOM 1519 C CA . PHE B 1 16 ? -9.461 23.891 8.828 1 50.75 16 PHE B CA 1
ATOM 1520 C C . PHE B 1 16 ? -8.219 24.766 8.992 1 50.75 16 PHE B C 1
ATOM 1522 O O . PHE B 1 16 ? -8.297 25.984 8.938 1 50.75 16 PHE B O 1
ATOM 1529 N N . GLN B 1 17 ? -7.359 24.25 9.883 1 58.56 17 GLN B N 1
ATOM 1530 C CA . GLN B 1 17 ? -6.043 24.875 9.898 1 58.56 17 GLN B CA 1
ATOM 1531 C C . GLN B 1 17 ? -5.727 25.531 8.547 1 58.56 17 GLN B C 1
ATOM 1533 O O . GLN B 1 17 ? -5.77 24.859 7.512 1 58.56 17 GLN B O 1
ATOM 1538 N N . LYS B 1 18 ? -5.734 26.828 8.57 1 66.88 18 LYS B N 1
ATOM 1539 C CA . LYS B 1 18 ? -5.512 27.688 7.41 1 66.88 18 LYS B CA 1
ATOM 1540 C C . LYS B 1 18 ? -4.246 27.281 6.664 1 66.88 18 LYS B C 1
ATOM 1542 O O . LYS B 1 18 ? -3.188 27.109 7.273 1 66.88 18 LYS B O 1
ATOM 1547 N N . LEU B 1 19 ? -4.438 26.781 5.5 1 80.56 19 LEU B N 1
ATOM 1548 C CA . LEU B 1 19 ? -3.324 26.5 4.598 1 80.56 19 LEU B CA 1
ATOM 1549 C C . LEU B 1 19 ? -2.373 27.703 4.539 1 80.56 19 LEU B C 1
ATOM 1551 O O . LEU B 1 19 ? -2.814 28.844 4.43 1 80.56 19 LEU B O 1
ATOM 1555 N N . PRO B 1 20 ? -1.113 27.469 4.891 1 81.44 20 PRO B N 1
ATOM 1556 C CA . PRO B 1 20 ? -0.162 28.562 4.703 1 81.44 20 PRO B CA 1
ATOM 1557 C C . PRO B 1 20 ? -0.341 29.281 3.365 1 81.44 20 PRO B C 1
ATOM 1559 O O . PRO B 1 20 ? -0.79 28.672 2.393 1 81.44 20 PRO B O 1
ATOM 1562 N N . GLU B 1 21 ? -0.047 30.484 3.408 1 82.12 21 GLU B N 1
ATOM 1563 C CA . GLU B 1 21 ? -0.223 31.312 2.219 1 82.12 21 GLU B CA 1
ATOM 1564 C C . GLU B 1 21 ? 0.524 30.734 1.023 1 82.12 21 GLU B C 1
ATOM 1566 O O . GLU B 1 21 ? 1.654 30.266 1.161 1 82.12 21 GLU B O 1
ATOM 1571 N N . GLY B 1 22 ? -0.114 30.688 -0.105 1 85.06 22 GLY B N 1
ATOM 1572 C CA . GLY B 1 22 ? 0.515 30.297 -1.353 1 85.06 22 GLY B CA 1
ATOM 1573 C C . GLY B 1 22 ? 0.424 28.797 -1.609 1 85.06 22 GLY B C 1
ATOM 1574 O O . GLY B 1 22 ? 0.945 28.297 -2.611 1 85.06 22 GLY B O 1
ATOM 1575 N N . LEU B 1 23 ? -0.201 28.078 -0.68 1 90.56 23 LEU B N 1
ATOM 1576 C CA . LEU B 1 23 ? -0.307 26.641 -0.849 1 90.56 23 LEU B CA 1
ATOM 1577 C C . LEU B 1 23 ? -1.755 26.219 -1.082 1 90.56 23 LEU B C 1
ATOM 1579 O O . LEU B 1 23 ? -2.682 26.938 -0.688 1 90.56 23 LEU B O 1
ATOM 1583 N N . ARG B 1 24 ? -1.963 25.188 -1.818 1 95.19 24 ARG B N 1
ATOM 1584 C CA . ARG B 1 24 ? -3.279 24.594 -2.037 1 95.19 24 ARG B CA 1
ATOM 1585 C C . ARG B 1 24 ? -3.252 23.078 -1.803 1 95.19 24 ARG B C 1
ATOM 1587 O O . ARG B 1 24 ? -2.24 22.438 -2.064 1 95.19 24 ARG B O 1
ATOM 1594 N N . LEU B 1 25 ? -4.344 22.594 -1.32 1 96.69 25 LEU B N 1
ATOM 1595 C CA . LEU B 1 25 ? -4.5 21.156 -1.164 1 96.69 25 LEU B CA 1
ATOM 1596 C C . LEU B 1 25 ? -5.098 20.531 -2.422 1 96.69 25 LEU B C 1
ATOM 1598 O O . LEU B 1 25 ? -5.977 21.125 -3.051 1 96.69 25 LEU B O 1
ATOM 1602 N N . ASP B 1 26 ? -4.566 19.375 -2.777 1 97.19 26 ASP B N 1
ATOM 1603 C CA . ASP B 1 26 ? -5.043 18.703 -3.98 1 97.19 26 ASP B CA 1
ATOM 1604 C C . ASP B 1 26 ? -4.988 17.188 -3.816 1 97.19 26 ASP B C 1
ATOM 1606 O O . ASP B 1 26 ? -4.336 16.672 -2.902 1 97.19 26 ASP B O 1
ATOM 1610 N N . SER B 1 27 ? -5.773 16.516 -4.648 1 98.06 27 SER B N 1
ATOM 1611 C CA . SER B 1 27 ? -5.594 15.07 -4.785 1 98.06 27 SER B CA 1
ATOM 1612 C C . SER B 1 27 ? -4.352 14.742 -5.609 1 98.06 27 SER B C 1
ATOM 1614 O O . SER B 1 27 ? -4.09 15.391 -6.625 1 98.06 27 SER B O 1
ATOM 1616 N N . PRO B 1 28 ? -3.59 13.773 -5.113 1 98.75 28 PRO B N 1
ATOM 1617 C CA . PRO B 1 28 ? -2.439 13.414 -5.945 1 98.75 28 PRO B CA 1
ATOM 1618 C C . PRO B 1 28 ? -2.846 12.727 -7.25 1 98.75 28 PRO B C 1
ATOM 1620 O O . PRO B 1 28 ? -3.904 12.102 -7.316 1 98.75 28 PRO B O 1
ATOM 1623 N N . ASP B 1 29 ? -2.055 12.922 -8.266 1 98.06 29 ASP B N 1
ATOM 1624 C CA . ASP B 1 29 ? -2.117 12.102 -9.469 1 98.06 29 ASP B CA 1
ATOM 1625 C C . ASP B 1 29 ? -0.776 11.43 -9.75 1 98.06 29 ASP B C 1
ATOM 1627 O O . ASP B 1 29 ? 0.193 11.633 -9.016 1 98.06 29 ASP B O 1
ATOM 1631 N N . VAL B 1 30 ? -0.736 10.547 -10.719 1 98.56 30 VAL B N 1
ATOM 1632 C CA . VAL B 1 30 ? 0.419 9.695 -10.969 1 98.56 30 VAL B CA 1
ATOM 1633 C C . VAL B 1 30 ? 1.657 10.555 -11.219 1 98.56 30 VAL B C 1
ATOM 1635 O O . VAL B 1 30 ? 2.766 10.18 -10.828 1 98.56 30 VAL B O 1
ATOM 1638 N N . ALA B 1 31 ? 1.515 11.719 -11.773 1 97.75 31 ALA B N 1
ATOM 1639 C CA . ALA B 1 31 ? 2.629 12.617 -12.062 1 97.75 31 ALA B CA 1
ATOM 1640 C C . ALA B 1 31 ? 3.26 13.141 -10.773 1 97.75 31 ALA B C 1
ATOM 1642 O O . ALA B 1 31 ? 4.387 13.648 -10.781 1 97.75 31 ALA B O 1
ATOM 1643 N N . ASP B 1 32 ? 2.559 13 -9.617 1 98.56 32 ASP B N 1
ATOM 1644 C CA . ASP B 1 32 ? 3.072 13.445 -8.328 1 98.56 32 ASP B CA 1
ATOM 1645 C C . ASP B 1 32 ? 3.963 12.383 -7.695 1 98.56 32 ASP B C 1
ATOM 1647 O O . ASP B 1 32 ? 4.656 12.648 -6.711 1 98.56 32 ASP B O 1
ATOM 1651 N N . GLY B 1 33 ? 3.924 11.156 -8.266 1 98.62 33 GLY B N 1
ATOM 1652 C CA . GLY B 1 33 ? 4.594 10.023 -7.637 1 98.62 33 GLY B CA 1
ATOM 1653 C C . GLY B 1 33 ? 6.062 10.289 -7.359 1 98.62 33 GLY B C 1
ATOM 1654 O O . GLY B 1 33 ? 6.551 10.008 -6.262 1 98.62 33 GLY B O 1
ATOM 1655 N N . ALA B 1 34 ? 6.758 10.852 -8.289 1 98.31 34 ALA B N 1
ATOM 1656 C CA . ALA B 1 34 ? 8.188 11.109 -8.156 1 98.31 34 ALA B CA 1
ATOM 1657 C C . ALA B 1 34 ? 8.453 12.156 -7.074 1 98.31 34 ALA B C 1
ATOM 1659 O O . ALA B 1 34 ? 9.375 12 -6.27 1 98.31 34 ALA B O 1
ATOM 1660 N N . ALA B 1 35 ? 7.68 13.203 -7.055 1 98.25 35 ALA B N 1
ATOM 1661 C CA . ALA B 1 35 ? 7.852 14.258 -6.059 1 98.25 35 ALA B CA 1
ATOM 1662 C C . ALA B 1 35 ? 7.555 13.734 -4.652 1 98.25 35 ALA B C 1
ATOM 1664 O O . ALA B 1 35 ? 8.281 14.039 -3.705 1 98.25 35 ALA B O 1
ATOM 1665 N N . ILE B 1 36 ? 6.504 12.93 -4.527 1 98.69 36 ILE B N 1
ATOM 1666 C CA . ILE B 1 36 ? 6.148 12.336 -3.244 1 98.69 36 ILE B CA 1
ATOM 1667 C C . ILE B 1 36 ? 7.277 11.43 -2.762 1 98.69 36 ILE B C 1
ATOM 1669 O O . ILE B 1 36 ? 7.672 11.492 -1.594 1 98.69 36 ILE B O 1
ATOM 1673 N N . TRP B 1 37 ? 7.844 10.68 -3.666 1 98.56 37 TRP B N 1
ATOM 1674 C CA . TRP B 1 37 ? 8.969 9.812 -3.332 1 98.56 37 TRP B CA 1
ATOM 1675 C C . TRP B 1 37 ? 10.148 10.625 -2.822 1 98.56 37 TRP B C 1
ATOM 1677 O O . TRP B 1 37 ? 10.766 10.273 -1.814 1 98.56 37 TRP B O 1
ATOM 1687 N N . ARG B 1 38 ? 10.469 11.695 -3.5 1 98.06 38 ARG B N 1
ATOM 1688 C CA . ARG B 1 38 ? 11.594 12.539 -3.105 1 98.06 38 ARG B CA 1
ATOM 1689 C C . ARG B 1 38 ? 11.367 13.141 -1.724 1 98.06 38 ARG B C 1
ATOM 1691 O O . ARG B 1 38 ? 12.281 13.18 -0.898 1 98.06 38 ARG B O 1
ATOM 1698 N N . ILE B 1 39 ? 10.148 13.609 -1.484 1 98.31 39 ILE B N 1
ATOM 1699 C CA . ILE B 1 39 ? 9.828 14.195 -0.191 1 98.31 39 ILE B CA 1
ATOM 1700 C C . ILE B 1 39 ? 9.961 13.148 0.906 1 98.31 39 ILE B C 1
ATOM 1702 O O . ILE B 1 39 ? 10.508 13.422 1.975 1 98.31 39 ILE B O 1
ATOM 1706 N N . ALA B 1 40 ? 9.43 11.945 0.641 1 98.25 40 ALA B N 1
ATOM 1707 C CA . ALA B 1 40 ? 9.555 10.852 1.6 1 98.25 40 ALA B CA 1
ATOM 1708 C C . ALA B 1 40 ? 11.023 10.516 1.864 1 98.25 40 ALA B C 1
ATOM 1710 O O . ALA B 1 40 ? 11.438 10.398 3.018 1 98.25 40 ALA B O 1
ATOM 1711 N N . ARG B 1 41 ? 11.781 10.375 0.826 1 97.88 41 ARG B N 1
ATOM 1712 C CA . ARG B 1 41 ? 13.203 10.078 0.922 1 97.88 41 ARG B CA 1
ATOM 1713 C C . ARG B 1 41 ? 13.93 11.141 1.74 1 97.88 41 ARG B C 1
ATOM 1715 O O . ARG B 1 41 ? 14.695 10.82 2.65 1 97.88 41 ARG B O 1
ATOM 1722 N N . ASP B 1 42 ? 13.664 12.375 1.47 1 97.19 42 ASP B N 1
ATOM 1723 C CA . ASP B 1 42 ? 14.398 13.492 2.053 1 97.19 42 ASP B CA 1
ATOM 1724 C C . ASP B 1 42 ? 13.953 13.75 3.492 1 97.19 42 ASP B C 1
ATOM 1726 O O . ASP B 1 42 ? 14.633 14.461 4.234 1 97.19 42 ASP B O 1
ATOM 1730 N N . SER B 1 43 ? 12.758 13.211 3.873 1 95.62 43 SER B N 1
ATOM 1731 C CA . SER B 1 43 ? 12.297 13.375 5.246 1 95.62 43 SER B CA 1
ATOM 1732 C C . SER B 1 43 ? 13.25 12.711 6.234 1 95.62 43 SER B C 1
ATOM 1734 O O . SER B 1 43 ? 13.445 13.219 7.344 1 95.62 43 SER B O 1
ATOM 1736 N N . LYS B 1 44 ? 13.875 11.555 5.906 1 93.38 44 LYS B N 1
ATOM 1737 C CA . LYS B 1 44 ? 14.836 10.766 6.668 1 93.38 44 LYS B CA 1
ATOM 1738 C C . LYS B 1 44 ? 14.18 10.117 7.883 1 93.38 44 LYS B C 1
ATOM 1740 O O . LYS B 1 44 ? 14.867 9.523 8.727 1 93.38 44 LYS B O 1
ATOM 1745 N N . VAL B 1 45 ? 12.906 10.273 8.008 1 92.75 45 VAL B N 1
ATOM 1746 C CA . VAL B 1 45 ? 12.203 9.727 9.164 1 92.75 45 VAL B CA 1
ATOM 1747 C C . VAL B 1 45 ? 11.258 8.617 8.719 1 92.75 45 VAL B C 1
ATOM 1749 O O . VAL B 1 45 ? 11.016 7.66 9.461 1 92.75 45 VAL B O 1
ATOM 1752 N N . LEU B 1 46 ? 10.75 8.719 7.523 1 96.38 46 LEU B N 1
ATOM 1753 C CA . LEU B 1 46 ? 9.781 7.758 7.016 1 96.38 46 LEU B CA 1
ATOM 1754 C C . LEU B 1 46 ? 10.477 6.492 6.52 1 96.38 46 LEU B C 1
ATOM 1756 O O . LEU B 1 46 ? 11.625 6.547 6.062 1 96.38 46 LEU B O 1
ATOM 1760 N N . ASP B 1 47 ? 9.75 5.375 6.668 1 97 47 ASP B N 1
ATOM 1761 C CA . ASP B 1 47 ? 10.133 4.18 5.93 1 97 47 ASP B CA 1
ATOM 1762 C C . ASP B 1 47 ? 9.938 4.375 4.426 1 97 47 ASP B C 1
ATOM 1764 O O . ASP B 1 47 ? 8.805 4.426 3.941 1 97 47 ASP B O 1
ATOM 1768 N N . LEU B 1 48 ? 11.062 4.449 3.729 1 97.69 48 LEU B N 1
ATOM 1769 C CA . LEU B 1 48 ? 10.992 4.746 2.301 1 97.69 48 LEU B CA 1
ATOM 1770 C C . LEU B 1 48 ? 10.562 3.514 1.512 1 97.69 48 LEU B C 1
ATOM 1772 O O . LEU B 1 48 ? 11.117 2.43 1.694 1 97.69 48 LEU B O 1
ATOM 1776 N N . ASN B 1 49 ? 9.555 3.641 0.678 1 98.25 49 ASN B N 1
ATOM 1777 C CA . ASN B 1 49 ? 9.109 2.609 -0.252 1 98.25 49 ASN B CA 1
ATOM 1778 C C . ASN B 1 49 ? 9.633 2.861 -1.662 1 98.25 49 ASN B C 1
ATOM 1780 O O . ASN B 1 49 ? 10.258 3.893 -1.923 1 98.25 49 ASN B O 1
ATOM 1784 N N . SER B 1 50 ? 9.422 1.896 -2.561 1 98 50 SER B N 1
ATOM 1785 C CA . SER B 1 50 ? 9.836 2.055 -3.951 1 98 50 SER B CA 1
ATOM 1786 C C . SER B 1 50 ? 9.109 3.221 -4.613 1 98 50 SER B C 1
ATOM 1788 O O . SER B 1 50 ? 7.98 3.553 -4.242 1 98 50 SER B O 1
ATOM 1790 N N . SER B 1 51 ? 9.805 3.834 -5.582 1 98.38 51 SER B N 1
ATOM 1791 C CA . SER B 1 51 ? 9.125 4.879 -6.344 1 98.38 51 SER B CA 1
ATOM 1792 C C . SER B 1 51 ? 7.879 4.336 -7.031 1 98.38 51 SER B C 1
ATOM 1794 O O . SER B 1 51 ? 6.863 5.027 -7.125 1 98.38 51 SER B O 1
ATOM 1796 N N . TYR B 1 52 ? 7.891 3.09 -7.438 1 98.38 52 TYR B N 1
ATOM 1797 C CA . TYR B 1 52 ? 6.742 2.42 -8.039 1 98.38 52 TYR B CA 1
ATOM 1798 C C . TYR B 1 52 ? 5.543 2.445 -7.098 1 98.38 52 TYR B C 1
ATOM 1800 O O . TYR B 1 52 ? 4.418 2.723 -7.52 1 98.38 52 TYR B O 1
ATOM 1808 N N . SER B 1 53 ? 5.734 2.166 -5.855 1 98.62 53 SER B N 1
ATOM 1809 C CA . SER B 1 53 ? 4.652 2.121 -4.879 1 98.62 53 SER B CA 1
ATOM 1810 C C . SER B 1 53 ? 3.939 3.465 -4.777 1 98.62 53 SER B C 1
ATOM 1812 O O . SER B 1 53 ? 2.719 3.514 -4.617 1 98.62 53 SER B O 1
ATOM 1814 N N . TYR B 1 54 ? 4.684 4.551 -4.898 1 98.81 54 TYR B N 1
ATOM 1815 C CA . TYR B 1 54 ? 4.07 5.871 -4.789 1 98.81 54 TYR B CA 1
ATOM 1816 C C . TYR B 1 54 ? 3.236 6.188 -6.027 1 98.81 54 TYR B C 1
ATOM 1818 O O . TYR B 1 54 ? 2.178 6.812 -5.93 1 98.81 54 TYR B O 1
ATOM 1826 N N . LEU B 1 55 ? 3.711 5.758 -7.188 1 98.75 55 LEU B N 1
ATOM 1827 C CA . LEU B 1 55 ? 2.914 5.93 -8.398 1 98.75 55 LEU B CA 1
ATOM 1828 C C . LEU B 1 55 ? 1.617 5.133 -8.312 1 98.75 55 LEU B C 1
ATOM 1830 O O . LEU B 1 55 ? 0.542 5.656 -8.617 1 98.75 55 LEU B O 1
ATOM 1834 N N . LEU B 1 56 ? 1.758 3.926 -7.887 1 98.81 56 LEU B N 1
ATOM 1835 C CA . LEU B 1 56 ? 0.591 3.061 -7.758 1 98.81 56 LEU B CA 1
ATOM 1836 C C . LEU B 1 56 ? -0.398 3.631 -6.746 1 98.81 56 LEU B C 1
ATOM 1838 O O . LEU B 1 56 ? -1.611 3.58 -6.965 1 98.81 56 LEU B O 1
ATOM 1842 N N . TRP B 1 57 ? 0.123 4.195 -5.664 1 98.88 57 TRP B N 1
ATOM 1843 C CA . TRP B 1 57 ? -0.716 4.773 -4.621 1 98.88 57 TRP B CA 1
ATOM 1844 C C . TRP B 1 57 ? -1.493 5.973 -5.148 1 98.88 57 TRP B C 1
ATOM 1846 O O . TRP B 1 57 ? -2.678 6.137 -4.848 1 98.88 57 TRP B O 1
ATOM 1856 N N . CYS B 1 58 ? -0.794 6.805 -5.922 1 98.81 58 CYS B N 1
ATOM 1857 C CA . CYS B 1 58 ? -1.45 7.957 -6.531 1 98.81 58 CYS B CA 1
ATOM 1858 C C . CYS B 1 58 ? -2.572 7.516 -7.461 1 98.81 58 CYS B C 1
ATOM 1860 O O . CYS B 1 58 ? -3.619 8.164 -7.531 1 98.81 58 CYS B O 1
ATOM 1862 N N . ARG B 1 59 ? -2.391 6.438 -8.086 1 98.81 59 ARG B N 1
ATOM 1863 C CA . ARG B 1 59 ? -3.393 5.945 -9.023 1 98.81 59 ARG B CA 1
ATOM 1864 C C . ARG B 1 59 ? -4.637 5.453 -8.289 1 98.81 59 ARG B C 1
ATOM 1866 O O . ARG B 1 59 ? -5.758 5.797 -8.664 1 98.81 59 ARG B O 1
ATOM 1873 N N . ASP B 1 60 ? -4.434 4.727 -7.27 1 98.75 60 ASP B N 1
ATOM 1874 C CA . ASP B 1 60 ? -5.57 3.965 -6.77 1 98.75 60 ASP B CA 1
ATOM 1875 C C . ASP B 1 60 ? -6.062 4.52 -5.434 1 98.75 60 ASP B C 1
ATOM 1877 O O . ASP B 1 60 ? -7.195 4.258 -5.023 1 98.75 60 ASP B O 1
ATOM 1881 N N . PHE B 1 61 ? -5.238 5.32 -4.738 1 98.81 61 PHE B N 1
ATOM 1882 C CA . PHE B 1 61 ? -5.609 5.762 -3.398 1 98.81 61 PHE B CA 1
ATOM 1883 C C . PHE B 1 61 ? -5.57 7.281 -3.299 1 98.81 61 PHE B C 1
ATOM 1885 O O . PHE B 1 61 ? -5.301 7.832 -2.229 1 98.81 61 PHE B O 1
ATOM 1892 N N . ALA B 1 62 ? -5.777 7.949 -4.387 1 98.75 62 ALA B N 1
ATOM 1893 C CA . ALA B 1 62 ? -5.801 9.406 -4.426 1 98.75 62 ALA B CA 1
ATOM 1894 C C . ALA B 1 62 ? -6.922 9.961 -3.547 1 98.75 62 ALA B C 1
ATOM 1896 O O . ALA B 1 62 ? -6.742 10.977 -2.867 1 98.75 62 ALA B O 1
ATOM 1897 N N . ALA B 1 63 ? -8.047 9.32 -3.461 1 98.25 63 ALA B N 1
ATOM 1898 C CA . ALA B 1 63 ? -9.219 9.805 -2.74 1 98.25 63 ALA B CA 1
ATOM 1899 C C . ALA B 1 63 ? -8.969 9.828 -1.235 1 98.25 63 ALA B C 1
ATOM 1901 O O . ALA B 1 63 ? -9.648 10.547 -0.497 1 98.25 63 ALA B O 1
ATOM 1902 N N . THR B 1 64 ? -7.961 9.047 -0.815 1 98.81 64 THR B N 1
ATOM 1903 C CA . THR B 1 64 ? -7.652 8.961 0.607 1 98.81 64 THR B CA 1
ATOM 1904 C C . THR B 1 64 ? -6.246 9.484 0.889 1 98.81 64 THR B C 1
ATOM 1906 O O . THR B 1 64 ? -5.613 9.078 1.866 1 98.81 64 THR B O 1
ATOM 1909 N N . SER B 1 65 ? -5.746 10.273 -0.056 1 98.94 65 SER B N 1
ATOM 1910 C CA . SER B 1 65 ? -4.453 10.945 0.056 1 98.94 65 SER B CA 1
ATOM 1911 C C . SER B 1 65 ? -4.562 12.422 -0.32 1 98.94 65 SER B C 1
ATOM 1913 O O . SER B 1 65 ? -5.598 12.867 -0.822 1 98.94 65 SER B O 1
ATOM 1915 N N . VAL B 1 66 ? -3.52 13.172 0.026 1 98.81 66 VAL B N 1
ATOM 1916 C CA . VAL B 1 66 ? -3.557 14.609 -0.255 1 98.81 66 VAL B CA 1
ATOM 1917 C C . VAL B 1 66 ? -2.139 15.125 -0.478 1 98.81 66 VAL B C 1
ATOM 1919 O O . VAL B 1 66 ? -1.183 14.609 0.101 1 98.81 66 VAL B O 1
ATOM 1922 N N . VAL B 1 67 ? -2.053 16.078 -1.376 1 98.69 67 VAL B N 1
ATOM 1923 C CA . VAL B 1 67 ? -0.791 16.781 -1.58 1 98.69 67 VAL B CA 1
ATOM 1924 C C . VAL B 1 67 ? -1 18.281 -1.389 1 98.69 67 VAL B C 1
ATOM 1926 O O . VAL B 1 67 ? -2.115 18.781 -1.542 1 98.69 67 VAL B O 1
ATOM 1929 N N . ALA B 1 68 ? 0.025 18.922 -0.957 1 98.19 68 ALA B N 1
ATOM 1930 C CA . ALA B 1 68 ? 0.108 20.391 -0.963 1 98.19 68 ALA B CA 1
ATOM 1931 C C . ALA B 1 68 ? 0.953 20.891 -2.133 1 98.19 68 ALA B C 1
ATOM 1933 O O . ALA B 1 68 ? 2.045 20.375 -2.381 1 98.19 68 ALA B O 1
ATOM 1934 N N . ARG B 1 69 ? 0.432 21.844 -2.83 1 97.06 69 ARG B N 1
ATOM 1935 C CA . ARG B 1 69 ? 1.133 22.438 -3.965 1 97.06 69 ARG B CA 1
ATOM 1936 C C . ARG B 1 69 ? 1.503 23.891 -3.684 1 97.06 69 ARG B C 1
ATOM 1938 O O . ARG B 1 69 ? 0.717 24.625 -3.092 1 97.06 69 ARG B O 1
ATOM 1945 N N . ASP B 1 70 ? 2.699 24.219 -4.125 1 95.31 70 ASP B N 1
ATOM 1946 C CA . ASP B 1 70 ? 3.076 25.625 -4.012 1 95.31 70 ASP B CA 1
ATOM 1947 C C . ASP B 1 70 ? 2.576 26.422 -5.215 1 95.31 70 ASP B C 1
ATOM 1949 O O . ASP B 1 70 ? 1.801 25.906 -6.023 1 95.31 70 ASP B O 1
ATOM 1953 N N . ALA B 1 71 ? 2.967 27.672 -5.266 1 92.75 71 ALA B N 1
ATOM 1954 C CA . ALA B 1 71 ? 2.457 28.594 -6.281 1 92.75 71 ALA B CA 1
ATOM 1955 C C . ALA B 1 71 ? 2.834 28.125 -7.684 1 92.75 71 ALA B C 1
ATOM 1957 O O . ALA B 1 71 ? 2.113 28.391 -8.648 1 92.75 71 ALA B O 1
ATOM 1958 N N . ASP B 1 72 ? 3.889 27.359 -7.855 1 94.81 72 ASP B N 1
ATOM 1959 C CA . ASP B 1 72 ? 4.359 26.875 -9.148 1 94.81 72 ASP B CA 1
ATOM 1960 C C . ASP B 1 72 ? 3.748 25.516 -9.484 1 94.81 72 ASP B C 1
ATOM 1962 O O . ASP B 1 72 ? 4.047 24.938 -10.523 1 94.81 72 ASP B O 1
ATOM 1966 N N . GLY B 1 73 ? 2.961 24.969 -8.57 1 95.62 73 GLY B N 1
ATOM 1967 C CA . GLY B 1 73 ? 2.289 23.703 -8.812 1 95.62 73 GLY B CA 1
ATOM 1968 C C . GLY B 1 73 ? 3.094 22.516 -8.344 1 95.62 73 GLY B C 1
ATOM 1969 O O . GLY B 1 73 ? 2.689 21.359 -8.547 1 95.62 73 GLY B O 1
ATOM 1970 N N . GLU B 1 74 ? 4.168 22.781 -7.676 1 96.62 74 GLU B N 1
ATOM 1971 C CA . GLU B 1 74 ? 5.031 21.703 -7.203 1 96.62 74 GLU B CA 1
ATOM 1972 C C . GLU B 1 74 ? 4.5 21.109 -5.906 1 96.62 74 GLU B C 1
ATOM 1974 O O . GLU B 1 74 ? 4.035 21.828 -5.023 1 96.62 74 GLU B O 1
ATOM 1979 N N . THR B 1 75 ? 4.57 19.781 -5.848 1 98.19 75 THR B N 1
ATOM 1980 C CA . THR B 1 75 ? 4.191 19.094 -4.617 1 98.19 75 THR B CA 1
ATOM 1981 C C . THR B 1 75 ? 5.223 19.344 -3.52 1 98.19 75 THR B C 1
ATOM 1983 O O . THR B 1 75 ? 6.406 19.062 -3.693 1 98.19 75 THR B O 1
ATOM 1986 N N . VAL B 1 76 ? 4.734 19.875 -2.34 1 98 76 VAL B N 1
ATOM 1987 C CA . VAL B 1 76 ? 5.68 20.25 -1.293 1 98 76 VAL B CA 1
ATOM 1988 C C . VAL B 1 76 ? 5.32 19.531 0.007 1 98 76 VAL B C 1
ATOM 1990 O O . VAL B 1 76 ? 5.973 19.734 1.035 1 98 76 VAL B O 1
ATOM 1993 N N . GLY B 1 77 ? 4.32 18.734 0.035 1 98.44 77 GLY B N 1
ATOM 1994 C CA . GLY B 1 77 ? 3.885 17.906 1.152 1 98.44 77 GLY B CA 1
ATOM 1995 C C . GLY B 1 77 ? 2.822 16.891 0.77 1 98.44 77 GLY B C 1
ATOM 1996 O O . GLY B 1 77 ? 2.176 17.031 -0.272 1 98.44 77 GLY B O 1
ATOM 1997 N N . PHE B 1 78 ? 2.758 15.875 1.613 1 98.81 78 PHE B N 1
ATOM 1998 C CA . PHE B 1 78 ? 1.75 14.875 1.275 1 98.81 78 PHE B CA 1
ATOM 1999 C C . PHE B 1 78 ? 1.334 14.086 2.512 1 98.81 78 PHE B C 1
ATOM 2001 O O . PHE B 1 78 ? 2.039 14.086 3.523 1 98.81 78 PHE B O 1
ATOM 2008 N N . ILE B 1 79 ? 0.153 13.523 2.42 1 98.94 79 ILE B N 1
ATOM 2009 C CA . ILE B 1 79 ? -0.314 12.422 3.25 1 98.94 79 ILE B CA 1
ATOM 2010 C C . ILE B 1 79 ? -0.835 11.289 2.365 1 98.94 79 ILE B C 1
ATOM 2012 O O . ILE B 1 79 ? -1.616 11.531 1.439 1 98.94 79 ILE B O 1
ATOM 2016 N N . THR B 1 80 ? -0.317 10.062 2.551 1 98.94 80 THR B N 1
ATOM 2017 C CA . THR B 1 80 ? -0.934 8.883 1.957 1 98.94 80 THR B CA 1
ATOM 2018 C C . THR B 1 80 ? -1.805 8.156 2.979 1 98.94 80 THR B C 1
ATOM 2020 O O . THR B 1 80 ? -1.499 8.156 4.172 1 98.94 80 THR B O 1
ATOM 2023 N N . GLY B 1 81 ? -2.859 7.594 2.537 1 98.94 81 GLY B N 1
ATOM 2024 C CA . GLY B 1 81 ? -3.752 6.824 3.387 1 98.94 81 GLY B CA 1
ATOM 2025 C C . GLY B 1 81 ? -4.691 5.922 2.605 1 98.94 81 GLY B C 1
ATOM 2026 O O . GLY B 1 81 ? -4.645 5.891 1.374 1 98.94 81 GLY B O 1
ATOM 2027 N N . TYR B 1 82 ? -5.414 5.164 3.33 1 98.88 82 TYR B N 1
ATOM 2028 C CA . TYR B 1 82 ? -6.418 4.273 2.756 1 98.88 82 TYR B CA 1
ATOM 2029 C C . TYR B 1 82 ? -7.504 3.949 3.775 1 98.88 82 TYR B C 1
ATOM 2031 O O . TYR B 1 82 ? -7.285 4.074 4.984 1 98.88 82 TYR B O 1
ATOM 2039 N N . ILE B 1 83 ? -8.648 3.594 3.236 1 98.81 83 ILE B N 1
ATOM 2040 C CA . ILE B 1 83 ? -9.703 3.055 4.078 1 98.81 83 ILE B CA 1
ATOM 2041 C C . ILE B 1 83 ? -9.414 1.59 4.402 1 98.81 83 ILE B C 1
ATOM 2043 O O . ILE B 1 83 ? -9.148 0.791 3.502 1 98.81 83 ILE B O 1
ATOM 2047 N N . ARG B 1 84 ? -9.445 1.256 5.699 1 98.75 84 ARG B N 1
ATOM 2048 C CA . ARG B 1 84 ? -9.18 -0.135 6.055 1 98.75 84 ARG B CA 1
ATOM 2049 C C . ARG B 1 84 ? -10.273 -1.054 5.523 1 98.75 84 ARG B C 1
ATOM 2051 O O . ARG B 1 84 ? -11.461 -0.829 5.777 1 98.75 84 ARG B O 1
ATOM 2058 N N . PRO B 1 85 ? -9.836 -2.119 4.871 1 97.88 85 PRO B N 1
ATOM 2059 C CA . PRO B 1 85 ? -10.844 -2.98 4.238 1 97.88 85 PRO B CA 1
ATOM 2060 C C . PRO B 1 85 ? -11.789 -3.623 5.25 1 97.88 85 PRO B C 1
ATOM 2062 O O . PRO B 1 85 ? -12.984 -3.742 4.988 1 97.88 85 PRO B O 1
ATOM 2065 N N . GLU B 1 86 ? -11.352 -3.953 6.426 1 97.44 86 GLU B N 1
ATOM 2066 C CA . GLU B 1 86 ? -12.172 -4.664 7.402 1 97.44 86 GLU B CA 1
ATOM 2067 C C . GLU B 1 86 ? -12.859 -3.691 8.359 1 97.44 86 GLU B C 1
ATOM 2069 O O . GLU B 1 86 ? -13.688 -4.098 9.172 1 97.44 86 GLU B O 1
ATOM 2074 N N . HIS B 1 87 ? -12.523 -2.412 8.281 1 98.19 87 HIS B N 1
ATOM 2075 C CA . HIS B 1 87 ? -13.125 -1.326 9.055 1 98.19 87 HIS B CA 1
ATOM 2076 C C . HIS B 1 87 ? -13.336 -0.089 8.188 1 98.19 87 HIS B C 1
ATOM 2078 O O . HIS B 1 87 ? -12.602 0.896 8.312 1 98.19 87 HIS B O 1
ATOM 2084 N N . PRO B 1 88 ? -14.359 -0.163 7.406 1 97.62 88 PRO B N 1
ATOM 2085 C CA . PRO B 1 88 ? -14.516 0.826 6.34 1 97.62 88 PRO B CA 1
ATOM 2086 C C . PRO B 1 88 ? -14.836 2.223 6.867 1 97.62 88 PRO B C 1
ATOM 2088 O O . PRO B 1 88 ? -14.914 3.178 6.094 1 97.62 88 PRO B O 1
ATOM 2091 N N . ASP B 1 89 ? -14.984 2.418 8.156 1 98.06 89 ASP B N 1
ATOM 2092 C CA . ASP B 1 89 ? -15.195 3.725 8.773 1 98.06 89 ASP B CA 1
ATOM 2093 C C . ASP B 1 89 ? -13.883 4.277 9.336 1 98.06 89 ASP B C 1
ATOM 2095 O O . ASP B 1 89 ? -13.883 5.297 10.031 1 98.06 89 ASP B O 1
ATOM 2099 N N . VAL B 1 90 ? -12.75 3.598 9.055 1 98.75 90 VAL B N 1
ATOM 2100 C CA . VAL B 1 90 ? -11.461 3.982 9.609 1 98.75 90 VAL B CA 1
ATOM 2101 C C . VAL B 1 90 ? -10.5 4.348 8.477 1 98.75 90 VAL B C 1
ATOM 2103 O O . VAL B 1 90 ? -10.289 3.557 7.555 1 98.75 90 VAL B O 1
ATOM 2106 N N . LEU B 1 91 ? -9.961 5.555 8.531 1 98.88 91 LEU B N 1
ATOM 2107 C CA . LEU B 1 91 ? -8.891 5.992 7.645 1 98.88 91 LEU B CA 1
ATOM 2108 C C . LEU B 1 91 ? -7.527 5.723 8.266 1 98.88 91 LEU B C 1
ATOM 2110 O O . LEU B 1 91 ? -7.219 6.23 9.344 1 98.88 91 LEU B O 1
ATOM 2114 N N . MET B 1 92 ? -6.75 4.875 7.652 1 98.94 92 MET B N 1
ATOM 2115 C CA . MET B 1 92 ? -5.344 4.715 8.008 1 98.94 92 MET B CA 1
ATOM 2116 C C . MET B 1 92 ? -4.484 5.789 7.348 1 98.94 92 MET B C 1
ATOM 2118 O O . MET B 1 92 ? -4.418 5.863 6.117 1 98.94 92 MET B O 1
ATOM 2122 N N . VAL B 1 93 ? -3.971 6.633 8.188 1 98.94 93 VAL B N 1
ATOM 2123 C CA . VAL B 1 93 ? -3.002 7.613 7.707 1 98.94 93 VAL B CA 1
ATOM 2124 C C . VAL B 1 93 ? -1.6 7.008 7.734 1 98.94 93 VAL B C 1
ATOM 2126 O O . VAL B 1 93 ? -1.005 6.852 8.805 1 98.94 93 VAL B O 1
ATOM 2129 N N . TRP B 1 94 ? -1.072 6.723 6.547 1 98.69 94 TRP B N 1
ATOM 2130 C CA . TRP B 1 94 ? 0.146 5.93 6.422 1 98.69 94 TRP B CA 1
ATOM 2131 C C . TRP B 1 94 ? 1.385 6.812 6.535 1 98.69 94 TRP B C 1
ATOM 2133 O O . TRP B 1 94 ? 2.1 6.762 7.539 1 98.69 94 TRP B O 1
ATOM 2143 N N . GLN B 1 95 ? 1.634 7.664 5.602 1 98.81 95 GLN B N 1
ATOM 2144 C CA . GLN B 1 95 ? 2.814 8.523 5.656 1 98.81 95 GLN B CA 1
ATOM 2145 C C . GLN B 1 95 ? 2.428 10 5.586 1 98.81 95 GLN B C 1
ATOM 2147 O O . GLN B 1 95 ? 1.496 10.367 4.867 1 98.81 95 GLN B O 1
ATOM 2152 N N . VAL B 1 96 ? 3.105 10.789 6.328 1 98.56 96 VAL B N 1
ATOM 2153 C CA . VAL B 1 96 ? 3.021 12.242 6.316 1 98.56 96 VAL B CA 1
ATOM 2154 C C . VAL B 1 96 ? 4.418 12.844 6.164 1 98.56 96 VAL B C 1
ATOM 2156 O O . VAL B 1 96 ? 5.336 12.484 6.906 1 98.56 96 VAL B O 1
ATOM 2159 N N . ALA B 1 97 ? 4.562 13.695 5.184 1 98.38 97 ALA B N 1
ATOM 2160 C CA . ALA B 1 97 ? 5.828 14.422 5.094 1 98.38 97 ALA B CA 1
ATOM 2161 C C . ALA B 1 97 ? 5.633 15.773 4.41 1 98.38 97 ALA B C 1
ATOM 2163 O O . ALA B 1 97 ? 4.758 15.922 3.555 1 98.38 97 ALA B O 1
ATOM 2164 N N . VAL B 1 98 ? 6.344 16.656 4.879 1 97.38 98 VAL B N 1
ATOM 2165 C CA . VAL B 1 98 ? 6.402 18 4.32 1 97.38 98 VAL B CA 1
ATOM 2166 C C . VAL B 1 98 ? 7.832 18.328 3.906 1 97.38 98 VAL B C 1
ATOM 2168 O O . VAL B 1 98 ? 8.781 17.984 4.613 1 97.38 98 VAL B O 1
ATOM 2171 N N . ASP B 1 99 ? 7.906 18.984 2.762 1 96.06 99 ASP B N 1
ATOM 2172 C CA . ASP B 1 99 ? 9.219 19.406 2.293 1 96.06 99 ASP B CA 1
ATOM 2173 C C . ASP B 1 99 ? 9.93 20.25 3.355 1 96.06 99 ASP B C 1
ATOM 2175 O O . ASP B 1 99 ? 9.305 21.047 4.051 1 96.06 99 ASP B O 1
ATOM 2179 N N . HIS B 1 100 ? 11.25 20.156 3.408 1 92.94 100 HIS B N 1
ATOM 2180 C CA . HIS B 1 100 ? 12.047 20.812 4.438 1 92.94 100 HIS B CA 1
ATOM 2181 C C . HIS B 1 100 ? 11.805 22.328 4.453 1 92.94 100 HIS B C 1
ATOM 2183 O O . HIS B 1 100 ? 11.727 22.938 5.52 1 92.94 100 HIS B O 1
ATOM 2189 N N . GLY B 1 101 ? 11.703 22.891 3.314 1 90.94 101 GLY B N 1
ATOM 2190 C CA . GLY B 1 101 ? 11.516 24.328 3.211 1 90.94 101 GLY B CA 1
ATOM 2191 C C . GLY B 1 101 ? 10.148 24.781 3.684 1 90.94 101 GLY B C 1
ATOM 2192 O O . GLY B 1 101 ? 9.93 25.984 3.881 1 90.94 101 GLY B O 1
ATOM 2193 N N . GLN B 1 102 ? 9.266 23.828 3.969 1 90.62 102 GLN B N 1
ATOM 2194 C CA . GLN B 1 102 ? 7.895 24.172 4.348 1 90.62 102 GLN B CA 1
ATOM 2195 C C . GLN B 1 102 ? 7.609 23.781 5.793 1 90.62 102 GLN B C 1
ATOM 2197 O O . GLN B 1 102 ? 6.484 23.922 6.27 1 90.62 102 GLN B O 1
ATOM 2202 N N . ARG B 1 103 ? 8.57 23.391 6.449 1 89.25 103 ARG B N 1
ATOM 2203 C CA . ARG B 1 103 ? 8.359 22.891 7.805 1 89.25 103 ARG B CA 1
ATOM 2204 C C . ARG B 1 103 ? 8.172 24.031 8.789 1 89.25 103 ARG B C 1
ATOM 2206 O O . ARG B 1 103 ? 8.602 25.156 8.523 1 89.25 103 ARG B O 1
ATOM 2213 N N . GLY B 1 104 ? 7.453 23.734 9.852 1 88.62 104 GLY B N 1
ATOM 2214 C CA . GLY B 1 104 ? 7.246 24.719 10.914 1 88.62 104 GLY B CA 1
ATOM 2215 C C . GLY B 1 104 ? 6.172 25.734 10.578 1 88.62 104 GLY B C 1
ATOM 2216 O O . GLY B 1 104 ? 6.012 26.734 11.289 1 88.62 104 GLY B O 1
ATOM 2217 N N . ARG B 1 105 ? 5.406 25.438 9.539 1 89.94 105 ARG B N 1
ATOM 2218 C CA . ARG B 1 105 ? 4.391 26.391 9.094 1 89.94 105 ARG B CA 1
ATOM 2219 C C . ARG B 1 105 ? 2.988 25.828 9.289 1 89.94 105 ARG B C 1
ATOM 2221 O O . ARG B 1 105 ? 2.008 26.422 8.828 1 89.94 105 ARG B O 1
ATOM 2228 N N . GLY B 1 106 ? 2.879 24.625 9.852 1 93.06 106 GLY B N 1
ATOM 2229 C CA . GLY B 1 106 ? 1.58 24.016 10.117 1 93.06 106 GLY B CA 1
ATOM 2230 C C . GLY B 1 106 ? 1.017 23.266 8.922 1 93.06 106 GLY B C 1
ATOM 2231 O O . GLY B 1 106 ? -0.164 22.922 8.906 1 93.06 106 GLY B O 1
ATOM 2232 N N . LEU B 1 107 ? 1.836 22.984 7.953 1 95.88 107 LEU B N 1
ATOM 2233 C CA . LEU B 1 107 ? 1.372 22.391 6.703 1 95.88 107 LEU B CA 1
ATOM 2234 C C . LEU B 1 107 ? 0.889 20.953 6.926 1 95.88 107 LEU B C 1
ATOM 2236 O O . LEU B 1 107 ? -0.135 20.547 6.371 1 95.88 107 LEU B O 1
ATOM 2240 N N . ALA B 1 108 ? 1.556 20.219 7.754 1 97.44 108 ALA B N 1
ATOM 2241 C CA . ALA B 1 108 ? 1.144 18.844 8.016 1 97.44 108 ALA B CA 1
ATOM 2242 C C . ALA B 1 108 ? -0.24 18.797 8.656 1 97.44 108 ALA B C 1
ATOM 2244 O O . ALA B 1 108 ? -1.073 17.969 8.297 1 97.44 108 ALA B O 1
ATOM 2245 N N . GLY B 1 109 ? -0.413 19.688 9.57 1 96.88 109 GLY B N 1
ATOM 2246 C CA . GLY B 1 109 ? -1.724 19.797 10.195 1 96.88 109 GLY B CA 1
ATOM 2247 C C . GLY B 1 109 ? -2.822 20.156 9.219 1 96.88 109 GLY B C 1
ATOM 2248 O O . GLY B 1 109 ? -3.912 19.578 9.258 1 96.88 109 GLY B O 1
ATOM 2249 N N . ALA B 1 110 ? -2.557 21.109 8.32 1 96.25 110 ALA B N 1
ATOM 2250 C CA . ALA B 1 110 ? -3.512 21.516 7.293 1 96.25 110 ALA B CA 1
ATOM 2251 C C . ALA B 1 110 ? -3.836 20.359 6.348 1 96.25 110 ALA B C 1
ATOM 2253 O O . ALA B 1 110 ? -4.992 20.172 5.965 1 96.25 110 ALA B O 1
ATOM 2254 N N . LEU B 1 111 ? -2.818 19.594 5.984 1 97.94 111 LEU B N 1
ATOM 2255 C CA . LEU B 1 111 ? -3.01 18.406 5.145 1 97.94 111 LEU B CA 1
ATOM 2256 C C . LEU B 1 111 ? -3.938 17.406 5.824 1 97.94 111 LEU B C 1
ATOM 2258 O O . LEU B 1 111 ? -4.879 16.906 5.203 1 97.94 111 LEU B O 1
ATOM 2262 N N . LEU B 1 112 ? -3.656 17.172 7.094 1 98.06 112 LEU B N 1
ATOM 2263 C CA . LEU B 1 112 ? -4.434 16.172 7.832 1 98.06 112 LEU B CA 1
ATOM 2264 C C . LEU B 1 112 ? -5.887 16.625 7.973 1 98.06 112 LEU B C 1
ATOM 2266 O O . LEU B 1 112 ? -6.805 15.828 7.758 1 98.06 112 LEU B O 1
ATOM 2270 N N . GLU B 1 113 ? -6.102 17.891 8.25 1 96.69 113 GLU B N 1
ATOM 2271 C CA . GLU B 1 113 ? -7.449 18.438 8.352 1 96.69 113 GLU B CA 1
ATOM 2272 C C . GLU B 1 113 ? -8.18 18.359 7.012 1 96.69 113 GLU B C 1
ATOM 2274 O O . GLU B 1 113 ? -9.328 17.906 6.957 1 96.69 113 GLU B O 1
ATOM 2279 N N . GLY B 1 114 ? -7.527 18.812 5.992 1 96.44 114 GLY B N 1
ATOM 2280 C CA . GLY B 1 114 ? -8.125 18.766 4.668 1 96.44 114 GLY B CA 1
ATOM 2281 C C . GLY B 1 114 ? -8.469 17.359 4.211 1 96.44 114 GLY B C 1
ATOM 2282 O O . GLY B 1 114 ? -9.547 17.125 3.66 1 96.44 114 GLY B O 1
ATOM 2283 N N . LEU B 1 115 ? -7.566 16.438 4.469 1 97.94 115 LEU B N 1
ATOM 2284 C CA . LEU B 1 115 ? -7.781 15.055 4.066 1 97.94 115 LEU B CA 1
ATOM 2285 C C . LEU B 1 115 ? -8.984 14.453 4.797 1 97.94 115 LEU B C 1
ATOM 2287 O O . LEU B 1 115 ? -9.867 13.867 4.168 1 97.94 115 LEU B O 1
ATOM 2291 N N . THR B 1 116 ? -9 14.617 6.094 1 9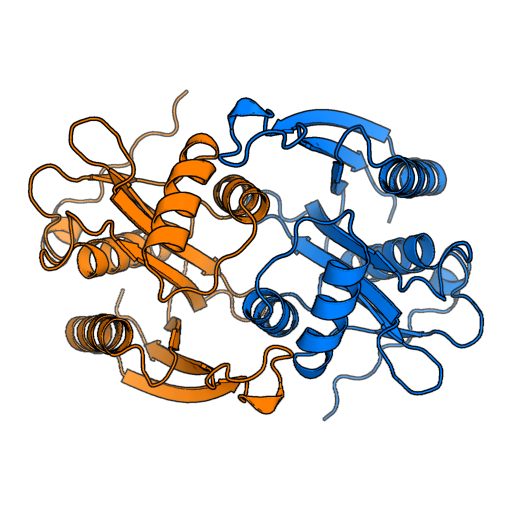7.75 116 THR B N 1
ATOM 2292 C CA . THR B 1 116 ? -10.055 14 6.883 1 97.75 116 THR B CA 1
ATOM 2293 C C . THR B 1 116 ? -11.414 14.625 6.555 1 97.75 116 THR B C 1
ATOM 2295 O O . THR B 1 116 ? -12.422 13.922 6.477 1 97.75 116 THR B O 1
ATOM 2298 N N . ALA B 1 117 ? -11.398 15.898 6.305 1 95.56 117 ALA B N 1
ATOM 2299 C CA . ALA B 1 117 ? -12.641 16.562 5.91 1 95.56 117 ALA B CA 1
ATOM 2300 C C . ALA B 1 117 ? -13.141 16.031 4.57 1 95.56 117 ALA B C 1
ATOM 2302 O O . ALA B 1 117 ? -14.336 15.75 4.418 1 95.56 117 ALA B O 1
ATOM 2303 N N . ARG B 1 118 ? -12.281 15.898 3.658 1 96.19 118 ARG B N 1
ATOM 2304 C CA . ARG B 1 118 ? -12.656 15.414 2.334 1 96.19 118 ARG B CA 1
ATOM 2305 C C . ARG B 1 118 ? -13.18 13.984 2.398 1 96.19 118 ARG B C 1
ATOM 2307 O O . ARG B 1 118 ? -14.203 13.664 1.787 1 96.19 118 ARG B O 1
ATOM 2314 N N . VAL B 1 119 ? -12.461 13.125 3.123 1 97.62 119 VAL B N 1
ATOM 2315 C CA . VAL B 1 119 ? -12.875 11.734 3.238 1 97.62 119 VAL B CA 1
ATOM 2316 C C . VAL B 1 119 ? -14.227 11.648 3.941 1 97.62 119 VAL B C 1
ATOM 2318 O O . VAL B 1 119 ? -15.117 10.914 3.504 1 97.62 119 VAL B O 1
ATOM 2321 N N . ALA B 1 120 ? -14.438 12.477 4.941 1 96.81 120 ALA B N 1
ATOM 2322 C CA . ALA B 1 120 ? -15.664 12.461 5.73 1 96.81 120 ALA B CA 1
ATOM 2323 C C . ALA B 1 120 ? -16.844 12.984 4.922 1 96.81 120 ALA B C 1
ATOM 2325 O O . ALA B 1 120 ? -18 12.672 5.223 1 96.81 120 ALA B O 1
ATOM 2326 N N . ALA B 1 121 ? -16.578 13.773 3.936 1 95.38 121 ALA B N 1
ATOM 2327 C CA . ALA B 1 121 ? -17.641 14.328 3.094 1 95.38 121 ALA B CA 1
ATOM 2328 C C . ALA B 1 121 ? -18.25 13.258 2.203 1 95.38 121 ALA B C 1
ATOM 2330 O O . ALA B 1 121 ? -19.422 13.359 1.798 1 95.38 121 ALA B O 1
ATOM 2331 N N . GLY B 1 122 ? -17.5 12.156 1.952 1 94 122 GLY B N 1
ATOM 2332 C CA . GLY B 1 122 ? -17.969 11.172 0.989 1 94 122 GLY B CA 1
ATOM 2333 C C . GLY B 1 122 ? -18.281 9.828 1.616 1 94 122 GLY B C 1
ATOM 2334 O O . GLY B 1 122 ? -18.781 8.922 0.94 1 94 122 GLY B O 1
ATOM 2335 N N . ARG B 1 123 ? -17.953 9.695 2.9 1 94.94 123 ARG B N 1
ATOM 2336 C CA . ARG B 1 123 ? -18.188 8.43 3.58 1 94.94 123 ARG B CA 1
ATOM 2337 C C . ARG B 1 123 ? -18.188 8.609 5.094 1 94.94 123 ARG B C 1
ATOM 2339 O O . ARG B 1 123 ? -17.734 9.641 5.602 1 94.94 123 ARG B O 1
ATOM 2346 N N . ALA B 1 124 ? -18.781 7.633 5.738 1 95.5 124 ALA B N 1
ATOM 2347 C CA . ALA B 1 124 ? -18.672 7.621 7.195 1 95.5 124 ALA B CA 1
ATOM 2348 C C . ALA B 1 124 ? -17.219 7.465 7.633 1 95.5 124 ALA B C 1
ATOM 2350 O O . ALA B 1 124 ? -16.516 6.555 7.176 1 95.5 124 ALA B O 1
ATOM 2351 N N . LEU B 1 125 ? -16.797 8.383 8.391 1 97.88 125 LEU B N 1
ATOM 2352 C CA . LEU B 1 125 ? -15.477 8.352 9 1 97.88 125 LEU B CA 1
ATOM 2353 C C . LEU B 1 125 ? -15.562 8.57 10.508 1 97.88 125 LEU B C 1
ATOM 2355 O O . LEU B 1 125 ? -15.82 9.688 10.961 1 97.88 125 LEU B O 1
ATOM 2359 N N . THR B 1 126 ? -15.305 7.52 11.25 1 98.06 126 THR B N 1
ATOM 2360 C CA . THR B 1 126 ? -15.477 7.602 12.695 1 98.06 126 THR B CA 1
ATOM 2361 C C . THR B 1 126 ? -14.125 7.762 13.398 1 98.06 126 THR B C 1
ATOM 2363 O O . THR B 1 126 ? -14.047 8.328 14.484 1 98.06 126 THR B O 1
ATOM 2366 N N . ARG B 1 127 ? -13.047 7.188 12.727 1 98.5 127 ARG B N 1
ATOM 2367 C CA . ARG B 1 127 ? -11.734 7.152 13.359 1 98.5 127 ARG B CA 1
ATOM 2368 C C . ARG B 1 127 ? -10.625 7.273 12.32 1 98.5 127 ARG B C 1
ATOM 2370 O O . ARG B 1 127 ? -10.82 6.93 11.148 1 98.5 127 ARG B O 1
ATOM 2377 N N . ILE B 1 128 ? -9.531 7.809 12.781 1 98.75 128 ILE B N 1
ATOM 2378 C CA . ILE B 1 128 ? -8.305 7.664 12.008 1 98.75 128 ILE B CA 1
ATOM 2379 C C . ILE B 1 128 ? -7.293 6.832 12.797 1 98.75 128 ILE B C 1
ATOM 2381 O O . ILE B 1 128 ? -7.309 6.832 14.031 1 98.75 128 ILE B O 1
ATOM 2385 N N . GLU B 1 129 ? -6.504 6.113 12.086 1 98.94 129 GLU B N 1
ATOM 2386 C CA . GLU B 1 129 ? -5.395 5.355 12.664 1 98.94 129 GLU B CA 1
ATOM 2387 C C . GLU B 1 129 ? -4.066 5.762 12.031 1 98.94 129 GLU B C 1
ATOM 2389 O O . GLU B 1 129 ? -4.023 6.176 10.867 1 98.94 129 GLU B O 1
ATOM 2394 N N . THR B 1 130 ? -3.039 5.727 12.766 1 98.88 130 THR B N 1
ATOM 2395 C CA . THR B 1 130 ? -1.665 5.875 12.297 1 98.88 130 THR B CA 1
ATOM 2396 C C . THR B 1 130 ? -0.701 5.105 13.195 1 98.88 130 THR B C 1
ATOM 2398 O O . THR B 1 130 ? -1.055 4.727 14.312 1 98.88 130 THR B O 1
ATOM 2401 N N . THR B 1 131 ? 0.447 4.777 12.695 1 98.81 131 THR B N 1
ATOM 2402 C CA . THR B 1 131 ? 1.506 4.246 13.547 1 98.81 131 THR B CA 1
ATOM 2403 C C . THR B 1 131 ? 2.658 5.238 13.656 1 98.81 131 THR B C 1
ATOM 2405 O O . THR B 1 131 ? 3.012 5.902 12.68 1 98.81 131 THR B O 1
ATOM 2408 N N . ILE B 1 132 ? 3.172 5.312 14.867 1 98.56 132 ILE B N 1
ATOM 2409 C CA . ILE B 1 132 ? 4.234 6.273 15.141 1 98.56 132 ILE B CA 1
ATOM 2410 C C . ILE B 1 132 ? 5.355 5.594 15.922 1 98.56 132 ILE B C 1
ATOM 2412 O O . ILE B 1 132 ? 5.109 4.969 16.953 1 98.56 132 ILE B O 1
ATOM 2416 N N . ALA B 1 133 ? 6.57 5.688 15.352 1 97.5 133 ALA B N 1
ATOM 2417 C CA . ALA B 1 133 ? 7.727 5.246 16.125 1 97.5 133 ALA B CA 1
ATOM 2418 C C . ALA B 1 133 ? 7.934 6.133 17.359 1 97.5 133 ALA B C 1
ATOM 2420 O O . ALA B 1 133 ? 7.711 7.344 17.297 1 97.5 133 ALA B O 1
ATOM 2421 N N . PRO B 1 134 ? 8.461 5.59 18.438 1 97.06 134 PRO B N 1
ATOM 2422 C CA . PRO B 1 134 ? 8.633 6.352 19.688 1 97.06 134 PRO B CA 1
ATOM 2423 C C . PRO B 1 134 ? 9.508 7.59 19.5 1 97.06 134 PRO B C 1
ATOM 2425 O O . PRO B 1 134 ? 9.297 8.609 20.156 1 97.06 134 PRO B O 1
ATOM 2428 N N . SER B 1 135 ? 10.414 7.586 18.562 1 96.81 135 SER B N 1
ATOM 2429 C CA . SER B 1 135 ? 11.352 8.688 18.406 1 96.81 135 SER B CA 1
ATOM 2430 C C . SER B 1 135 ? 10.773 9.781 17.516 1 96.81 135 SER B C 1
ATOM 2432 O O . SER B 1 135 ? 11.352 10.859 17.391 1 96.81 135 SER B O 1
ATOM 2434 N N . ASN B 1 136 ? 9.641 9.469 16.859 1 96.88 136 ASN B N 1
ATOM 2435 C CA . ASN B 1 136 ? 9.039 10.43 15.945 1 96.88 136 ASN B CA 1
ATOM 2436 C C . ASN B 1 136 ? 8.109 11.391 16.672 1 96.88 136 ASN B C 1
ATOM 2438 O O . ASN B 1 136 ? 6.891 11.352 16.469 1 96.88 136 ASN B O 1
ATOM 2442 N N . THR B 1 137 ? 8.68 12.312 17.375 1 96.56 137 THR B N 1
ATOM 2443 C CA . THR B 1 137 ? 7.938 13.234 18.234 1 96.56 137 THR B CA 1
ATOM 2444 C C . THR B 1 137 ? 7.133 14.219 17.406 1 96.56 137 THR B C 1
ATOM 2446 O O . THR B 1 137 ? 6.055 14.656 17.812 1 96.56 137 THR B O 1
ATOM 2449 N N . ALA B 1 138 ? 7.66 14.57 16.25 1 95.5 138 ALA B N 1
ATOM 2450 C CA . ALA B 1 138 ? 6.938 15.492 15.367 1 95.5 138 ALA B CA 1
ATOM 2451 C C . ALA B 1 138 ? 5.598 14.898 14.945 1 95.5 138 ALA B C 1
ATOM 2453 O O . ALA B 1 138 ? 4.574 15.586 14.969 1 95.5 138 ALA B O 1
ATOM 2454 N N . SER B 1 139 ? 5.578 13.617 14.609 1 97.31 139 SER B N 1
ATOM 2455 C CA . SER B 1 139 ? 4.34 12.938 14.227 1 97.31 139 SER B CA 1
ATOM 2456 C C . SER B 1 139 ? 3.387 12.82 15.414 1 97.31 139 SER B C 1
ATOM 2458 O O . SER B 1 139 ? 2.182 13.039 15.266 1 97.31 139 SER B O 1
ATOM 2460 N N . GLU B 1 140 ? 3.955 12.492 16.531 1 98.31 140 GLU B N 1
ATOM 2461 C CA . GLU B 1 140 ? 3.117 12.398 17.719 1 98.31 140 GLU B CA 1
ATOM 2462 C C . GLU B 1 140 ? 2.408 13.719 18 1 98.31 140 GLU B C 1
ATOM 2464 O O . GLU B 1 140 ? 1.199 13.742 18.25 1 98.31 140 GLU B O 1
ATOM 2469 N N . ARG B 1 141 ? 3.123 14.797 17.953 1 97.81 141 ARG B N 1
ATOM 2470 C CA . ARG B 1 141 ? 2.557 16.125 18.203 1 97.81 141 ARG B CA 1
ATOM 2471 C C . ARG B 1 141 ? 1.471 16.453 17.188 1 97.81 141 ARG B C 1
ATOM 2473 O O . ARG B 1 141 ? 0.419 16.984 17.531 1 97.81 141 ARG B O 1
ATOM 2480 N N . LEU B 1 142 ? 1.704 16.125 15.969 1 97.75 142 LEU B N 1
ATOM 2481 C CA . LEU B 1 142 ? 0.744 16.359 14.898 1 97.75 142 LEU B CA 1
ATOM 2482 C C . LEU B 1 142 ? -0.59 15.688 15.203 1 97.75 142 LEU B C 1
ATOM 2484 O O . LEU B 1 142 ? -1.637 16.344 15.188 1 97.75 142 LEU B O 1
ATOM 2488 N N . PHE B 1 143 ? -0.562 14.43 15.547 1 98.62 143 PHE B N 1
ATOM 2489 C CA . PHE B 1 143 ? -1.79 13.648 15.664 1 98.62 143 PHE B CA 1
ATOM 2490 C C . PHE B 1 143 ? -2.482 13.93 17 1 98.62 143 PHE B C 1
ATOM 2492 O O . PHE B 1 143 ? -3.711 13.914 17.078 1 98.62 143 PHE B O 1
ATOM 2499 N N . LEU B 1 144 ? -1.713 14.211 18.031 1 98.56 144 LEU B N 1
ATOM 2500 C CA . LEU B 1 144 ? -2.32 14.617 19.297 1 98.56 144 LEU B CA 1
ATOM 2501 C C . LEU B 1 144 ? -3.016 15.969 19.156 1 98.56 144 LEU B C 1
ATOM 2503 O O . LEU B 1 144 ? -4.09 16.188 19.719 1 98.56 144 LEU B O 1
ATOM 2507 N N . SER B 1 145 ? -2.354 16.875 18.469 1 97.75 145 SER B N 1
ATOM 2508 C CA . SER B 1 145 ? -2.988 18.172 18.203 1 97.75 145 SER B CA 1
ATOM 2509 C C . SER B 1 145 ? -4.293 18 17.438 1 97.75 145 SER B C 1
ATOM 2511 O O . SER B 1 145 ? -5.293 18.641 17.734 1 97.75 145 SER B O 1
ATOM 2513 N N . PHE B 1 146 ? -4.297 17.141 16.422 1 97.75 146 PHE B N 1
ATOM 2514 C CA . PHE B 1 146 ? -5.5 16.828 15.664 1 97.75 146 PHE B CA 1
ATOM 2515 C C . PHE B 1 146 ? -6.598 16.297 16.578 1 97.75 146 PHE B C 1
ATOM 2517 O O . PHE B 1 146 ? -7.746 16.75 16.5 1 97.75 146 PHE B O 1
ATOM 2524 N N . ALA B 1 147 ? -6.211 15.32 17.422 1 98.5 147 ALA B N 1
ATOM 2525 C CA . ALA B 1 147 ? -7.168 14.734 18.359 1 98.5 147 ALA B CA 1
ATOM 2526 C C . ALA B 1 147 ? -7.789 15.812 19.25 1 98.5 147 ALA B C 1
ATOM 2528 O O . ALA B 1 147 ? -9.008 15.844 19.438 1 98.5 147 ALA B O 1
ATOM 2529 N N . ARG B 1 148 ? -7.02 16.703 19.766 1 97.19 148 ARG B N 1
ATOM 2530 C CA . ARG B 1 148 ? -7.484 17.766 20.641 1 97.19 148 ARG B CA 1
ATOM 2531 C C . ARG B 1 148 ? -8.461 18.688 19.922 1 97.19 148 ARG B C 1
ATOM 2533 O O . ARG B 1 148 ? -9.516 19.016 20.453 1 97.19 148 ARG B O 1
ATOM 2540 N N . ARG B 1 149 ? -8.141 19.047 18.75 1 94.81 149 ARG B N 1
ATOM 2541 C CA . ARG B 1 149 ? -8.969 19.969 17.969 1 94.81 149 ARG B CA 1
ATOM 2542 C C . ARG B 1 149 ? -10.344 19.359 17.719 1 94.81 149 ARG B C 1
ATOM 2544 O O . ARG B 1 149 ? -11.344 20.078 17.656 1 94.81 149 ARG B O 1
ATOM 2551 N N . HIS B 1 150 ? -10.367 18.062 17.594 1 96.06 150 HIS B N 1
ATOM 2552 C CA . HIS B 1 150 ? -11.617 17.391 17.234 1 96.06 150 HIS B CA 1
ATOM 2553 C C . HIS B 1 150 ? -12.305 16.812 18.484 1 96.06 150 HIS B C 1
ATOM 2555 O O . HIS B 1 150 ? -13.305 16.109 18.375 1 96.06 150 HIS B O 1
ATOM 2561 N N . GLY B 1 151 ? -11.766 17.062 19.594 1 96.75 151 GLY B N 1
ATOM 2562 C CA . GLY B 1 151 ? -12.336 16.516 20.812 1 96.75 151 GLY B CA 1
ATOM 2563 C C . GLY B 1 151 ? -12.367 14.992 20.828 1 96.75 151 GLY B C 1
ATOM 2564 O O . GLY B 1 151 ? -13.273 14.391 21.391 1 96.75 151 GLY B O 1
ATOM 2565 N N . ALA B 1 152 ? -11.391 14.398 20.125 1 98.06 152 ALA B N 1
ATOM 2566 C CA . ALA B 1 152 ? -11.352 12.945 19.984 1 98.06 152 ALA B CA 1
ATOM 2567 C C . ALA B 1 152 ? -10.43 12.312 21.016 1 98.06 152 ALA B C 1
ATOM 2569 O O . ALA B 1 152 ? -9.438 12.922 21.438 1 98.06 152 ALA B O 1
ATOM 2570 N N . SER B 1 153 ? -10.703 11.133 21.469 1 98.44 153 SER B N 1
ATOM 2571 C CA . SER B 1 153 ? -9.82 10.344 22.328 1 98.44 153 SER B CA 1
ATOM 2572 C C . SER B 1 153 ? -8.703 9.695 21.516 1 98.44 153 SER B C 1
ATOM 2574 O O . SER B 1 153 ? -8.82 9.516 20.297 1 98.44 153 SER B O 1
ATOM 2576 N N . VAL B 1 154 ? -7.598 9.359 22.25 1 98.81 154 VAL B N 1
ATOM 2577 C CA . VAL B 1 154 ? -6.461 8.68 21.641 1 98.81 154 VAL B CA 1
ATOM 2578 C C . VAL B 1 154 ? -6.176 7.383 22.391 1 98.81 154 VAL B C 1
ATOM 2580 O O . VAL B 1 154 ? -5.957 7.398 23.609 1 98.81 154 VAL B O 1
ATOM 2583 N N . GLU B 1 155 ? -6.258 6.312 21.703 1 98.81 155 GLU B N 1
ATOM 2584 C CA . GLU B 1 155 ? -5.805 5.023 22.219 1 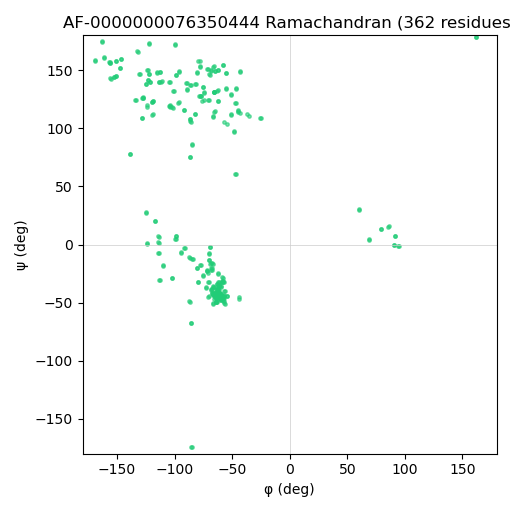98.81 155 GLU B CA 1
ATOM 2585 C C . GLU B 1 155 ? -4.477 4.613 21.578 1 98.81 155 GLU B C 1
ATOM 2587 O O . GLU B 1 155 ? -4.266 4.805 20.391 1 98.81 155 GLU B O 1
ATOM 2592 N N . ARG B 1 156 ? -3.568 4.031 22.422 1 98.62 156 ARG B N 1
ATOM 2593 C CA . ARG B 1 156 ? -2.25 3.613 21.953 1 98.62 156 ARG B CA 1
ATOM 2594 C C . ARG B 1 156 ? -1.997 2.143 22.266 1 98.62 156 ARG B C 1
ATOM 2596 O O . ARG B 1 156 ? -2.35 1.662 23.344 1 98.62 156 ARG B O 1
ATOM 2603 N N . LYS B 1 157 ? -1.435 1.508 21.312 1 98.62 157 LYS B N 1
ATOM 2604 C CA . LYS B 1 157 ? -0.984 0.13 21.5 1 98.62 157 LYS B CA 1
ATOM 2605 C C . LYS B 1 157 ? 0.136 -0.216 20.516 1 98.62 157 LYS B C 1
ATOM 2607 O O . LYS B 1 157 ? 0.096 0.181 19.359 1 98.62 157 LYS B O 1
ATOM 2612 N N . VAL B 1 158 ? 1.101 -1.026 21 1 98.62 158 VAL B N 1
ATOM 2613 C CA . VAL B 1 158 ? 2.133 -1.488 20.078 1 98.62 158 VAL B CA 1
ATOM 2614 C C . VAL B 1 158 ? 1.51 -2.393 19.031 1 98.62 158 VAL B C 1
ATOM 2616 O O . VAL B 1 158 ? 0.941 -3.438 19.344 1 98.62 158 VAL B O 1
ATOM 2619 N N . LEU B 1 159 ? 1.543 -1.926 17.812 1 98.62 159 LEU B N 1
ATOM 2620 C CA . LEU B 1 159 ? 1.002 -2.725 16.734 1 98.62 159 LEU B CA 1
ATOM 2621 C C . LEU B 1 159 ? 2.053 -3.688 16.188 1 98.62 159 LEU B C 1
ATOM 2623 O O . LEU B 1 159 ? 1.766 -4.863 15.961 1 98.62 159 LEU B O 1
ATOM 2627 N N . PHE B 1 160 ? 3.242 -3.15 15.898 1 98.56 160 PHE B N 1
ATOM 2628 C CA . PHE B 1 160 ? 4.363 -3.957 15.43 1 98.56 160 PHE B CA 1
ATOM 2629 C C . PHE B 1 160 ? 5.539 -3.863 16.391 1 98.56 160 PHE B C 1
ATOM 2631 O O . PHE B 1 160 ? 6.195 -2.824 16.484 1 98.56 160 PHE B O 1
ATOM 2638 N N . ASP B 1 161 ? 5.797 -4.992 17.031 1 97.69 161 ASP B N 1
ATOM 2639 C CA . ASP B 1 161 ? 6.984 -5.066 17.875 1 97.69 161 ASP B CA 1
ATOM 2640 C C . ASP B 1 161 ? 8.258 -4.973 17.047 1 97.69 161 ASP B C 1
ATOM 2642 O O . ASP B 1 161 ? 8.289 -5.418 15.898 1 97.69 161 ASP B O 1
ATOM 2646 N N . ALA B 1 162 ? 9.312 -4.473 17.672 1 97.06 162 ALA B N 1
ATOM 2647 C CA . ALA B 1 162 ? 10.586 -4.312 16.984 1 97.06 162 ALA B CA 1
ATOM 2648 C C . ALA B 1 162 ? 11.07 -5.645 16.422 1 97.06 162 ALA B C 1
ATOM 2650 O O . ALA B 1 162 ? 11.695 -5.688 15.359 1 97.06 162 ALA B O 1
ATOM 2651 N N . GLY B 1 163 ? 10.773 -6.73 17.062 1 96.69 163 GLY B N 1
ATOM 2652 C CA . GLY B 1 163 ? 11.242 -8.062 16.688 1 96.69 163 GLY B CA 1
ATOM 2653 C C . GLY B 1 163 ? 10.602 -8.578 15.414 1 96.69 163 GLY B C 1
ATOM 2654 O O . GLY B 1 163 ? 11.078 -9.555 14.828 1 96.69 163 GLY B O 1
ATOM 2655 N N . LEU B 1 164 ? 9.555 -7.934 14.961 1 97.44 164 LEU B N 1
ATOM 2656 C CA . LEU B 1 164 ? 8.875 -8.359 13.742 1 97.44 164 LEU B CA 1
ATOM 2657 C C . LEU B 1 164 ? 9.609 -7.859 12.508 1 97.44 164 LEU B C 1
ATOM 2659 O O . LEU B 1 164 ? 9.383 -8.359 11.398 1 97.44 164 LEU B O 1
ATOM 2663 N N . PHE B 1 165 ? 10.422 -6.852 12.664 1 97.69 165 PHE B N 1
ATOM 2664 C CA . PHE B 1 165 ? 11.125 -6.258 11.539 1 97.69 165 PHE B CA 1
ATOM 2665 C C . PHE B 1 165 ? 12.422 -7.004 11.25 1 97.69 165 PHE B C 1
ATOM 2667 O O . PHE B 1 165 ? 13.133 -7.391 12.172 1 97.69 165 PHE B O 1
ATOM 2674 N N . PRO B 1 166 ? 12.68 -7.234 9.953 1 96.12 166 PRO B N 1
ATOM 2675 C CA . PRO B 1 166 ? 13.914 -7.93 9.594 1 96.12 166 PRO B CA 1
ATOM 2676 C C . PRO B 1 166 ? 15.148 -7.035 9.703 1 96.12 166 PRO B C 1
ATOM 2678 O O . PRO B 1 166 ? 16.281 -7.535 9.727 1 96.12 166 PRO B O 1
ATOM 2681 N N . ASP B 1 167 ? 14.93 -5.754 9.562 1 86.12 167 ASP B N 1
ATOM 2682 C CA . ASP B 1 167 ? 16.031 -4.801 9.695 1 86.12 167 ASP B CA 1
ATOM 2683 C C . ASP B 1 167 ? 16.422 -4.629 11.164 1 86.12 167 ASP B C 1
ATOM 2685 O O . ASP B 1 167 ? 15.562 -4.543 12.039 1 86.12 167 ASP B O 1
ATOM 2689 N N . ASP B 1 168 ? 17.703 -4.742 11.367 1 83.12 168 ASP B N 1
ATOM 2690 C CA . ASP B 1 168 ? 18.156 -4.527 12.734 1 83.12 168 ASP B CA 1
ATOM 2691 C C . ASP B 1 168 ? 17.922 -3.082 13.172 1 83.12 168 ASP B C 1
ATOM 2693 O O . ASP B 1 168 ? 18.156 -2.148 12.398 1 83.12 168 ASP B O 1
ATOM 2697 N N . GLY B 1 169 ? 17.312 -2.896 14.367 1 88.38 169 GLY B N 1
ATOM 2698 C CA . GLY B 1 169 ? 17.25 -1.576 14.977 1 88.38 169 GLY B CA 1
ATOM 2699 C C . GLY B 1 169 ? 15.969 -0.837 14.664 1 88.38 169 GLY B C 1
ATOM 2700 O O . GLY B 1 169 ? 15.789 0.31 15.078 1 88.38 169 GLY B O 1
ATOM 2701 N N . HIS B 1 170 ? 15.094 -1.417 13.898 1 93.5 170 HIS B N 1
ATOM 2702 C CA . HIS B 1 170 ? 13.82 -0.743 13.68 1 93.5 170 HIS B CA 1
ATOM 2703 C C . HIS B 1 170 ? 13.047 -0.589 14.984 1 93.5 170 HIS B C 1
ATOM 2705 O O . HIS B 1 170 ? 12.883 -1.556 15.734 1 93.5 170 HIS B O 1
ATOM 2711 N N . GLU B 1 171 ? 12.539 0.554 15.258 1 96.88 171 GLU B N 1
ATOM 2712 C CA . GLU B 1 171 ? 11.727 0.806 16.438 1 96.88 171 GLU B CA 1
ATOM 2713 C C . GLU B 1 171 ? 10.359 0.148 16.312 1 96.88 171 GLU B C 1
ATOM 2715 O O . GLU B 1 171 ? 9.891 -0.125 15.211 1 96.88 171 GLU B O 1
ATOM 2720 N N . PRO B 1 172 ? 9.789 -0.208 17.484 1 97.81 172 PRO B N 1
ATOM 2721 C CA . PRO B 1 172 ? 8.398 -0.646 17.406 1 97.81 172 PRO B CA 1
ATOM 2722 C C . PRO B 1 172 ? 7.48 0.417 16.797 1 97.81 172 PRO B C 1
ATOM 2724 O O . PRO B 1 172 ? 7.824 1.603 16.797 1 97.81 172 PRO B O 1
ATOM 2727 N N . GLU B 1 173 ? 6.41 -0.012 16.234 1 98.5 173 GLU B N 1
ATOM 2728 C CA . GLU B 1 173 ? 5.371 0.884 15.734 1 98.5 173 GLU B CA 1
ATOM 2729 C C . GLU B 1 173 ? 4.16 0.894 16.672 1 98.5 173 GLU B C 1
ATOM 2731 O O . GLU B 1 173 ? 3.518 -0.138 16.859 1 98.5 173 GLU B O 1
ATOM 2736 N N . VAL B 1 174 ? 3.893 2.098 17.188 1 98.81 174 VAL B N 1
ATOM 2737 C CA . VAL B 1 174 ? 2.766 2.264 18.094 1 98.81 174 VAL B CA 1
ATOM 2738 C C . VAL B 1 174 ? 1.547 2.766 17.312 1 98.81 174 VAL B C 1
ATOM 2740 O O . VAL B 1 174 ? 1.619 3.785 16.625 1 98.81 174 VAL B O 1
ATOM 2743 N N . LEU B 1 175 ? 0.503 2.008 17.391 1 98.88 175 LEU B N 1
ATOM 2744 C CA . LEU B 1 175 ? -0.762 2.379 16.766 1 98.88 175 LEU B CA 1
ATOM 2745 C C . LEU B 1 175 ? -1.47 3.461 17.578 1 98.88 175 LEU B C 1
ATOM 2747 O O . LEU B 1 175 ? -1.659 3.314 18.781 1 98.88 175 LEU B O 1
ATOM 2751 N N . TYR B 1 176 ? -1.781 4.57 16.953 1 98.94 176 TYR B N 1
ATOM 2752 C CA . TYR B 1 176 ? -2.676 5.594 17.484 1 98.94 176 TYR B CA 1
ATOM 2753 C C . TYR B 1 176 ? -4.059 5.492 16.859 1 98.94 176 TYR B C 1
ATOM 2755 O O . TYR B 1 176 ? -4.191 5.566 15.633 1 98.94 176 TYR B O 1
ATOM 2763 N N . ARG B 1 177 ? -5.027 5.23 17.656 1 98.88 177 ARG B N 1
ATOM 2764 C CA . ARG B 1 177 ? -6.426 5.273 17.25 1 98.88 177 ARG B CA 1
ATOM 2765 C C . ARG B 1 177 ? -7.117 6.531 17.766 1 98.88 177 ARG B C 1
ATOM 2767 O O . ARG B 1 177 ? -7.211 6.734 18.984 1 98.88 177 ARG B O 1
ATOM 2774 N N . ILE B 1 178 ? -7.578 7.316 16.875 1 98.88 178 ILE B N 1
ATOM 2775 C CA . ILE B 1 178 ? -8.109 8.625 17.234 1 98.88 178 ILE B CA 1
ATOM 2776 C C . ILE B 1 178 ? -9.578 8.711 16.828 1 98.88 178 ILE B C 1
ATOM 2778 O O . ILE B 1 178 ? -9.914 8.586 15.648 1 98.88 178 ILE B O 1
ATOM 2782 N N . GLY B 1 179 ? -10.508 8.984 17.719 1 98.06 179 GLY B N 1
ATOM 2783 C CA . GLY B 1 179 ? -11.945 9.086 17.484 1 98.06 179 GLY B CA 1
ATOM 2784 C C . GLY B 1 179 ? -12.766 8.969 18.75 1 98.06 179 GLY B C 1
ATOM 2785 O O . GLY B 1 179 ? -12.219 8.781 19.828 1 98.06 179 GLY B O 1
ATOM 2786 N N . PRO B 1 180 ? -14 9.062 18.672 1 97.31 180 PRO B N 1
ATOM 2787 C CA . PRO B 1 180 ? -14.758 9.352 17.453 1 97.31 180 PRO B CA 1
ATOM 2788 C C . PRO B 1 180 ? -14.555 10.781 16.953 1 97.31 180 PRO B C 1
ATOM 2790 O O . PRO B 1 180 ? -14.258 11.68 17.75 1 97.31 180 PRO B O 1
ATOM 2793 N N . LEU B 1 181 ? -14.578 10.859 15.664 1 95 181 LEU B N 1
ATOM 2794 C CA . LEU B 1 181 ? -14.5 12.18 15.047 1 95 181 LEU B CA 1
ATOM 2795 C C . LEU B 1 181 ? -15.891 12.781 14.867 1 95 181 LEU B C 1
ATOM 2797 O O . LEU B 1 181 ? -16.844 12.062 14.547 1 95 181 LEU B O 1
ATOM 2801 N N . ASP B 1 182 ? -16.094 14.016 15.211 1 76.88 182 ASP B N 1
ATOM 2802 C CA . ASP B 1 182 ? -17.375 14.711 15.117 1 76.88 182 ASP B CA 1
ATOM 2803 C C . ASP B 1 182 ? -17.594 15.281 13.719 1 76.88 182 ASP B C 1
ATOM 2805 O O . ASP B 1 182 ? -16.781 16.062 13.234 1 76.88 182 ASP B O 1
ATOM 2809 N N . HIS B 1 183 ? -18.109 14.477 12.836 1 63.06 183 HIS B N 1
ATOM 2810 C CA . HIS B 1 183 ? -18.391 15.164 11.578 1 63.06 183 HIS B CA 1
ATOM 2811 C C . HIS B 1 183 ? -19.859 15.609 11.508 1 63.06 183 HIS B C 1
ATOM 2813 O O . HIS B 1 183 ? -20.719 15.031 12.18 1 63.06 183 HIS B O 1
#

Solvent-accessible surface area (backbone atoms only — not comparable to full-atom values): 19918 Å² total; per-residue (Å²): 131,75,84,73,80,73,70,73,60,69,75,64,52,70,81,30,58,69,63,44,87,64,47,45,80,41,67,41,42,49,85,43,12,33,50,51,39,50,38,38,56,70,58,74,73,58,81,56,57,28,55,65,56,38,27,53,39,22,65,57,30,20,81,47,23,32,26,32,23,41,83,87,64,47,69,45,28,39,35,43,26,42,65,36,74,91,42,71,38,28,38,36,47,68,49,76,43,56,28,78,92,51,58,95,57,56,49,66,56,20,50,52,41,52,41,52,52,55,43,44,73,76,39,71,51,42,31,40,33,36,64,44,42,85,84,43,54,70,59,50,52,50,54,51,50,52,25,60,76,49,72,23,46,77,46,77,45,79,69,40,57,37,82,54,46,74,55,88,83,49,68,37,30,30,31,39,41,35,31,61,48,82,123,132,75,84,72,78,75,71,72,62,69,75,64,52,72,81,30,58,69,63,44,86,65,47,44,80,42,65,42,43,48,85,42,11,32,50,52,40,51,39,39,54,70,58,75,72,58,80,54,57,28,55,64,57,38,26,53,40,22,65,58,31,20,83,46,23,32,26,30,22,40,84,87,64,46,69,45,29,40,35,44,26,41,65,35,74,92,42,69,38,28,38,36,47,66,48,76,44,57,29,79,93,51,59,96,58,54,48,66,55,21,49,51,42,51,41,53,51,55,42,45,73,77,40,70,49,41,33,40,32,36,66,44,43,86,85,43,54,70,60,52,51,50,54,51,52,52,24,60,77,50,71,24,47,78,47,78,44,78,69,41,56,37,85,54,46,73,56,87,84,49,69,37,29,30,31,39,42,34,32,61,48,80,122

Organism: Streptomyces venezuelae (NCBI:txid54571)

InterPro domains:
  IPR000182 GNAT domain [PF00583] (54-143)
  IPR000182 GNAT domain [PS51186] (23-178)
  IPR012772 L-2,4-diaminobutyric acid acetyltransferase [TIGR02406] (25-181)
  IPR016181 Acyl-CoA N-acyltransferase [SSF55729] (18-145)

Radius of gyration: 20.89 Å; Cα contacts (8 Å, |Δi|>4): 696; chains: 2; bounding box: 37×63×45 Å

Foldseek 3Di:
DPPDPPDDPPVLCVLFPHAPPQKDKDQAALVLLVVAQVQQVVQVFDDHDDSVVSSVQSHPQSLQKMFMAGNVRHTFWMWGWDQDPVHNQEIETEDTGGHPVCPPVCNRLNRVSVNVVSNVVVDHHQKYKYWDFPVPVVVVVSVVVVLVSQVWDWDKDFPACPVVDPDPPDGTIIMIIIGRGDD/DPPDPPDDPPVLCVLFPHAPPQKDKDQAALVLLVVAQVQQVVQVFDDHDDSVVSSVQSHPQSLQKMFMAGNVRHTFWMWGWDQDPVHNQEIETEDTGGHPVCPPVCNSLNRVSVNVVSNVVVDHHQKYKYWDFPVPVVVVVSVVVVLVSQVWDWDKDFPACPVVDPDPPDGTIIMIIIGRGDD

Sequence (366 aa):
MTAAQADLPTDLQAKFQKLPEGLRLDSPDVADGAAIWRIARDSKVLDLNSSYSYLLWCRDFAATSVVARDADGETVGFITGYIRPEHPDVLMVWQVAVDHGQRGRGLAGALLEGLTARVAAGRALTRIETTIAPSNTASERLFLSFARRHGASVERKVLFDAGLFPDDGHEPEVLYRIGPLDHMTAAQADLPTDLQAKFQKLPEGLRLDSPDVADGAAIWRIARDSKVLDLNSSYSYLLWCRDFAATSVVARDADGETVGFITGYIRPEHPDVLMVWQVAVDHGQRGRGLAGALLEGLTARVAAGRALTRIETTIAPSNTASERLFLSFARRHGASVERKVLFDAGLFPDDGHEPEVLYRIGPLDH

Nearest PDB structures (foldseek):
  3d3s-assembly1_A  TM=9.440E-01  e=8.158E-18  Bordetella parapertussis 12822
  3d3s-assembly1_B  TM=9.169E-01  e=1.077E-15  Bordetella parapertussis 12822
  3d3s-assembly2_C  TM=9.400E-01  e=2.897E-15  Bordetella parapertussis 12822
  3d3s-assembly2_D  TM=9.279E-01  e=4.750E-15  Bordetella parapertussis 12822
  6wf5-assembly1_A  TM=7.779E-01  e=1.467E-07  Homo sapiens